Protein AF-0000000087425118 (afdb_homodimer)

Radius of gyration: 20.95 Å; Cα contacts (8 Å, |Δi|>4): 567; chains: 2; bounding box: 68×55×47 Å

Secondary structure (DSSP, 8-state):
------HHHHHHHHHHHH-TT--HHHHHHHTT--HHHHHHHHHHHHHTTSEEEEEEEE-GGGGT--EEEEEEEEESS--HHHHHHHHHHHHH-TTEEEEEEESSS-SEEEEEEESSHHHHHHHIIIIITT-TTEEEEEEEEEEEEEE-SS----------/------HHHHHHHHHHHH-TT--HHHHHHHTT--HHHHHHHHHHHHHTTSEEEEEEEE-GGGGT--EEEEEEEEESS--HHHHHHHHHHHHH-TTEEEEEEESSS-SEEEEEEESSHHHHHHHIIIIITT-TTEEEEEEEEEEEEEE-SS----------

Sequence (320 aa):
MATNLDRIDFEILAALQEEGRLSNKELAARVDLAPSTCLERVRKLHDEGVLEGYHAQVNPKALGIRLQAMIAVRLQKHSRDLVGEFRSYVLSLPEVLSTFHVTGEHDFLIHVAVRDAEHLRDLALDRFTTRPEVDQLETSLIFEHARTWQLPNLVERDDEMATNLDRIDFEILAALQEEGRLSNKELAARVDLAPSTCLERVRKLHDEGVLEGYHAQVNPKALGIRLQAMIAVRLQKHSRDLVGEFRSYVLSLPEVLSTFHVTGEHDFLIHVAVRDAEHLRDLALDRFTTRPEVDQLETSLIFEHARTWQLPNLVERDDE

Foldseek 3Di:
DPPPDDPLLVLLVQVCLVPVPDDLVRSCVSSVHDSVVSVVSVVVCCVVCVDPDDDDDDDVVVVLFDWKKKKFFAFDDPDPVVVVVVVVLLVPDPQWDDWDQDDDPGRIITIGTDNDPVRVVCCCVVRPVPDNGTDDMDMGTDPDDDDGSGDDDPDDDPPD/DPPPDDPLLVLLVQVCLVPVPDDLVRSCVSSVHDSVVSVVSVVVCCVVCVDVDDDDDDDVVVVLFDWKKKKFFAFDDPDVVLLVVVVVLLVPDPQWDDWDQDDDPGRIITIGTDNDPVRVVCCCVVRPVPDNGTDDMDMGTDPDDDDGSGDDDPDDPPPD

Nearest PDB structures (foldseek):
  2p6s-assembly1_H  TM=9.486E-01  e=2.983E-16  Neisseria meningitidis MC58
  2pn6-assembly1_A  TM=9.372E-01  e=1.021E-13  Sulfurisphaera tokodaii
  4pcq-assembly2_C  TM=7.790E-01  e=1.828E-14  Mycobacterium tuberculosis H37Rv
  2gqq-assembly1_A-2  TM=9.112E-01  e=2.006E-13  Escherichia coli
  3i4p-assembly1_A  TM=9.443E-01  e=2.071E-12  Agrobacterium fabrum str. C58

Organism: Persicimonas caeni (NCBI:txid2292766)

pLDDT: mean 92.97, std 11.08, range [29.83, 98.69]

Solvent-accessible surface area (backbone atoms only — not comparable to full-atom values): 17192 Å² total; per-residue (Å²): 121,86,79,84,72,51,72,64,55,52,49,51,52,51,50,28,16,69,38,40,70,62,47,60,62,58,47,10,60,75,68,71,42,56,48,71,59,39,48,50,52,53,51,49,34,38,76,71,52,36,42,71,47,33,26,32,41,62,40,52,60,76,26,31,34,69,35,40,31,38,37,36,30,24,59,66,60,92,41,71,66,55,50,52,50,50,50,54,52,53,71,67,39,62,42,45,44,33,40,32,35,34,49,76,92,35,41,32,43,35,35,34,50,27,56,40,70,66,52,43,50,47,45,50,51,65,65,44,66,66,35,85,56,49,61,43,76,45,80,25,49,39,81,44,77,51,72,58,64,64,77,54,76,52,57,81,70,78,79,123,124,84,81,84,72,51,71,66,53,52,49,51,52,50,50,29,17,71,40,38,70,60,47,61,63,59,47,10,60,74,68,72,44,55,47,69,60,39,48,50,52,52,50,49,34,38,76,70,53,36,42,71,48,32,26,32,42,62,39,53,60,77,25,31,36,70,36,39,30,39,38,36,32,24,58,66,63,92,42,68,66,54,51,52,51,48,51,55,53,53,70,66,39,62,43,44,44,32,38,33,34,34,49,77,90,34,42,31,43,34,36,34,49,26,57,39,70,66,54,43,50,48,45,49,51,66,66,44,66,66,36,86,56,49,61,44,75,46,80,24,50,39,80,42,75,49,71,57,65,63,76,54,75,51,57,81,70,77,79,123

InterPro domains:
  IPR000485 AsnC-type HTH domain [PR00033] (5-21)
  IPR000485 AsnC-type HTH domain [PR00033] (21-32)
  IPR000485 AsnC-type HTH domain [PR00033] (32-51)
  IPR000485 AsnC-type HTH domain [PS50956] (5-66)
  IPR011008 Dimeric alpha-beta barrel [SSF54909] (67-145)
  IPR011991 ArsR-like helix-turn-helix domain [cd00090] (6-54)
  IPR019887 Transcription regulator AsnC/Lrp, ligand binding domain [PF01037] (68-144)
  IPR019888 Transcription regulator AsnC-like [SM00344] (5-114)
  IPR036388 Winged helix-like DNA-binding domain superfamily [G3DSA:1.10.10.10] (1-58)
  IPR036390 Winged helix DNA-binding domain superfamily [SSF46785] (4-64)

Structure (mmCIF, N/CA/C/O backbone):
data_AF-0000000087425118-model_v1
#
loop_
_entity.id
_entity.type
_entity.pdbx_description
1 polymer 'Lrp/AsnC family transcriptional regulator'
#
loop_
_atom_site.group_PDB
_atom_site.id
_atom_site.type_symbol
_atom_site.label_atom_id
_atom_site.label_alt_id
_atom_site.label_comp_id
_atom_site.label_asym_id
_atom_site.label_entity_id
_atom_site.label_seq_id
_atom_site.pdbx_PDB_ins_code
_atom_site.Cartn_x
_atom_site.Cartn_y
_atom_site.Cartn_z
_atom_site.occupancy
_atom_site.B_iso_or_equiv
_atom_site.auth_seq_id
_atom_site.auth_comp_id
_atom_site.auth_asym_id
_atom_site.auth_atom_id
_atom_site.pdbx_PDB_model_num
ATOM 1 N N . MET A 1 1 ? 16.531 14.961 -13.469 1 39.16 1 MET A N 1
ATOM 2 C CA . MET A 1 1 ? 17.859 14.914 -12.867 1 39.16 1 MET A CA 1
ATOM 3 C C . MET A 1 1 ? 17.906 13.867 -11.758 1 39.16 1 MET A C 1
ATOM 5 O O . MET A 1 1 ? 16.906 13.609 -11.094 1 39.16 1 MET A O 1
ATOM 9 N N . ALA A 1 2 ? 18.656 12.977 -11.898 1 49 2 ALA A N 1
ATOM 10 C CA . ALA A 1 2 ? 18.891 11.992 -10.844 1 49 2 ALA A CA 1
ATOM 11 C C . ALA A 1 2 ? 19.047 12.672 -9.484 1 49 2 ALA A C 1
ATOM 13 O O . ALA A 1 2 ? 19.938 13.5 -9.289 1 49 2 ALA A O 1
ATOM 14 N N . THR A 1 3 ? 17.891 13.023 -8.719 1 62.31 3 THR A N 1
ATOM 15 C CA . THR A 1 3 ? 17.938 13.836 -7.508 1 62.31 3 THR A CA 1
ATOM 16 C C . THR A 1 3 ? 19.016 13.32 -6.559 1 62.31 3 THR A C 1
ATOM 18 O O . THR A 1 3 ? 19.094 12.117 -6.297 1 62.31 3 THR A O 1
ATOM 21 N N . ASN A 1 4 ? 20.203 14.047 -6.484 1 82.88 4 ASN A N 1
ATOM 22 C CA . ASN A 1 4 ? 21.266 13.75 -5.531 1 82.88 4 ASN A CA 1
ATOM 23 C C . ASN A 1 4 ? 20.812 14.016 -4.094 1 82.88 4 ASN A C 1
ATOM 25 O O . ASN A 1 4 ? 20.906 15.148 -3.615 1 82.88 4 ASN A O 1
ATOM 29 N N . LEU A 1 5 ? 20.234 13.07 -3.49 1 93.94 5 LEU A N 1
ATOM 30 C CA . LEU A 1 5 ? 19.781 13.188 -2.109 1 93.94 5 LEU A CA 1
ATOM 31 C C . LEU A 1 5 ? 20.906 12.898 -1.135 1 93.94 5 LEU A C 1
ATOM 33 O O . LEU A 1 5 ? 21.75 12.023 -1.381 1 93.94 5 LEU A O 1
ATOM 37 N N . ASP A 1 6 ? 20.984 13.672 -0.133 1 94.69 6 ASP A N 1
ATOM 38 C CA . ASP A 1 6 ? 22 13.422 0.887 1 94.69 6 ASP A CA 1
ATOM 39 C C . ASP A 1 6 ? 21.391 12.758 2.119 1 94.69 6 ASP A C 1
ATOM 41 O O . ASP A 1 6 ? 20.219 12.383 2.111 1 94.69 6 ASP A O 1
ATOM 45 N N . ARG A 1 7 ? 22.188 12.57 3.092 1 95.06 7 ARG A N 1
ATOM 46 C CA . ARG A 1 7 ? 21.797 11.844 4.293 1 95.06 7 ARG A CA 1
ATOM 47 C C . ARG A 1 7 ? 20.594 12.508 4.969 1 95.06 7 ARG A C 1
ATOM 49 O O . ARG A 1 7 ? 19.656 11.828 5.402 1 95.06 7 ARG A O 1
ATOM 56 N N . ILE A 1 8 ? 20.594 13.766 5.043 1 96.62 8 ILE A N 1
ATOM 57 C CA . ILE A 1 8 ? 19.531 14.508 5.711 1 96.62 8 ILE A CA 1
ATOM 58 C C . ILE A 1 8 ? 18.219 14.32 4.953 1 96.62 8 ILE A C 1
ATOM 60 O O . ILE A 1 8 ? 17.172 14.156 5.566 1 96.62 8 ILE A O 1
ATOM 64 N N . ASP A 1 9 ? 18.281 14.367 3.633 1 97.38 9 ASP A N 1
ATOM 65 C CA . ASP A 1 9 ? 17.094 14.141 2.822 1 97.38 9 ASP A CA 1
ATOM 66 C C . ASP A 1 9 ? 16.453 12.797 3.16 1 97.38 9 ASP A C 1
ATOM 68 O O . ASP A 1 9 ? 15.234 12.703 3.318 1 97.38 9 ASP A O 1
ATOM 72 N N . PHE A 1 10 ? 17.281 11.789 3.293 1 97.38 10 PHE A N 1
ATOM 73 C CA . PHE A 1 10 ? 16.766 10.453 3.584 1 97.38 10 PHE A CA 1
ATOM 74 C C . PHE A 1 10 ? 16.172 10.398 4.984 1 97.38 10 PHE A C 1
ATOM 76 O O . PHE A 1 10 ? 15.18 9.703 5.211 1 97.38 10 PHE A O 1
ATOM 83 N N . GLU A 1 11 ? 16.766 11.078 5.875 1 97.81 11 GLU A N 1
ATOM 84 C CA . GLU A 1 11 ? 16.219 11.141 7.223 1 97.81 11 GLU A CA 1
ATOM 85 C C . GLU A 1 11 ? 14.852 11.812 7.23 1 97.81 11 GLU A C 1
ATOM 87 O O . GLU A 1 11 ? 13.945 11.383 7.941 1 97.81 11 GLU A O 1
ATOM 92 N N . ILE A 1 12 ? 14.742 12.867 6.457 1 98.56 12 ILE A N 1
ATOM 93 C CA . ILE A 1 12 ? 13.469 13.57 6.324 1 98.56 12 ILE A CA 1
ATOM 94 C C . ILE A 1 12 ? 12.406 12.625 5.766 1 98.56 12 ILE A C 1
ATOM 96 O O . ILE A 1 12 ? 11.305 12.531 6.312 1 98.56 12 ILE A O 1
ATOM 100 N N . LEU A 1 13 ? 12.773 11.938 4.707 1 98.38 13 LEU A N 1
ATOM 101 C CA . LEU A 1 13 ? 11.844 11.023 4.066 1 98.38 13 LEU A CA 1
ATOM 102 C C . LEU A 1 13 ? 11.406 9.922 5.031 1 98.38 13 LEU A C 1
ATOM 104 O O . LEU A 1 13 ? 10.227 9.57 5.086 1 98.38 13 LEU A O 1
ATOM 108 N N . ALA A 1 14 ? 12.352 9.422 5.77 1 98.06 14 ALA A N 1
ATOM 109 C CA . ALA A 1 14 ? 12.047 8.375 6.738 1 98.06 14 ALA A CA 1
ATOM 110 C C . ALA A 1 14 ? 11.078 8.875 7.801 1 98.06 14 ALA A C 1
ATOM 112 O O . ALA A 1 14 ? 10.094 8.203 8.117 1 98.06 14 ALA A O 1
ATOM 113 N N . ALA A 1 15 ? 11.32 10.023 8.312 1 98.5 15 ALA A N 1
ATOM 114 C CA . ALA A 1 15 ? 10.484 10.602 9.359 1 98.5 15 ALA A CA 1
ATOM 115 C C . ALA A 1 15 ? 9.062 10.828 8.852 1 98.5 15 ALA A C 1
ATOM 117 O O . ALA A 1 15 ? 8.094 10.5 9.547 1 98.5 15 ALA A O 1
ATOM 118 N N . LEU A 1 16 ? 8.938 11.336 7.652 1 98.5 16 LEU A N 1
ATOM 119 C CA . LEU A 1 16 ? 7.629 11.68 7.109 1 98.5 16 LEU A CA 1
ATOM 120 C C . LEU A 1 16 ? 6.855 10.422 6.73 1 98.5 16 LEU A C 1
ATOM 122 O O . LEU A 1 16 ? 5.625 10.398 6.801 1 98.5 16 LEU A O 1
ATOM 126 N N . GLN A 1 17 ? 7.562 9.391 6.301 1 98.12 17 GLN A N 1
ATOM 127 C CA . GLN A 1 17 ? 6.891 8.125 6.039 1 98.12 17 GLN A CA 1
ATOM 128 C C . GLN A 1 17 ? 6.34 7.516 7.324 1 98.12 17 GLN A C 1
ATOM 130 O O . GLN A 1 17 ? 5.273 6.898 7.32 1 98.12 17 GLN A O 1
ATOM 135 N N . GLU A 1 18 ? 7.059 7.727 8.32 1 97.06 18 GLU A N 1
ATOM 136 C CA . GLU A 1 18 ? 6.625 7.215 9.617 1 97.06 18 GLU A CA 1
ATOM 137 C C . GLU A 1 18 ? 5.457 8.031 10.172 1 97.06 18 GLU A C 1
ATOM 139 O O . GLU A 1 18 ? 4.48 7.465 10.672 1 97.06 18 GLU A O 1
ATOM 144 N N . GLU A 1 19 ? 5.648 9.305 10.133 1 97.31 19 GLU A N 1
ATOM 145 C CA . GLU A 1 19 ? 4.637 10.25 10.594 1 97.31 19 GLU A CA 1
ATOM 146 C C . GLU A 1 19 ? 4.438 11.383 9.586 1 97.31 19 GLU A C 1
ATOM 148 O O . GLU A 1 19 ? 5.168 12.375 9.617 1 97.31 19 GLU A O 1
ATOM 153 N N . GLY A 1 20 ? 3.371 11.281 8.844 1 97.62 20 GLY A N 1
ATOM 154 C CA . GLY A 1 20 ? 3.172 12.164 7.707 1 97.62 20 GLY A CA 1
ATOM 155 C C . GLY A 1 20 ? 2.725 13.562 8.109 1 97.62 20 GLY A C 1
ATOM 156 O O . GLY A 1 20 ? 2.799 14.492 7.309 1 97.62 20 GLY A O 1
ATOM 157 N N . ARG A 1 21 ? 2.342 13.781 9.367 1 97.12 21 ARG A N 1
ATOM 158 C CA . ARG A 1 21 ? 1.797 15.078 9.75 1 97.12 21 ARG A CA 1
ATOM 159 C C . ARG A 1 21 ? 2.746 15.812 10.695 1 97.12 21 ARG A C 1
ATOM 161 O O . ARG A 1 21 ? 2.34 16.75 11.383 1 97.12 21 ARG A O 1
ATOM 168 N N . LEU A 1 22 ? 3.926 15.367 10.75 1 97.62 22 LEU A N 1
ATOM 169 C CA . LEU A 1 22 ? 4.887 16.141 11.523 1 97.62 22 LEU A CA 1
ATOM 170 C C . LEU A 1 22 ? 4.879 17.609 11.086 1 97.62 22 LEU A C 1
ATOM 172 O O . LEU A 1 22 ? 4.875 17.906 9.891 1 97.62 22 LEU A O 1
ATOM 176 N N . SER A 1 23 ? 4.871 18.469 12.102 1 97.38 23 SER A N 1
ATOM 177 C CA . SER A 1 23 ? 5.098 19.875 11.766 1 97.38 23 SER A CA 1
ATOM 178 C C . SER A 1 23 ? 6.535 20.109 11.32 1 97.38 23 SER A C 1
ATOM 180 O O . SER A 1 23 ? 7.422 19.312 11.602 1 97.38 23 SER A O 1
ATOM 182 N N . ASN A 1 24 ? 6.676 21.219 10.594 1 97.69 24 ASN A N 1
ATOM 183 C CA . ASN A 1 24 ? 8.039 21.562 10.195 1 97.69 24 ASN A CA 1
ATOM 184 C C . ASN A 1 24 ? 8.961 21.688 11.406 1 97.69 24 ASN A C 1
ATOM 186 O O . ASN A 1 24 ? 10.117 21.266 11.359 1 97.69 24 ASN A O 1
ATOM 190 N N . LYS A 1 25 ? 8.453 22.25 12.461 1 98.19 25 LYS A N 1
ATOM 191 C CA . LYS A 1 25 ? 9.25 22.422 13.672 1 98.19 25 LYS A CA 1
ATOM 192 C C . LYS A 1 25 ? 9.664 21.062 14.25 1 98.19 25 LYS A C 1
ATOM 194 O O . LYS A 1 25 ? 10.836 20.859 14.578 1 98.19 25 LYS A O 1
ATOM 199 N N . GLU A 1 26 ? 8.781 20.172 14.391 1 98.5 26 GLU A N 1
ATOM 200 C CA . GLU A 1 26 ? 9.055 18.828 14.914 1 98.5 26 GLU A CA 1
ATOM 201 C C . GLU A 1 26 ? 10.023 18.078 14 1 98.5 26 GLU A C 1
ATOM 203 O O . GLU A 1 26 ? 10.945 17.422 14.484 1 98.5 26 GLU A O 1
ATOM 208 N N . LEU A 1 27 ? 9.773 18.172 12.695 1 98.62 27 LEU A N 1
ATOM 209 C CA . LEU A 1 27 ? 10.625 17.5 11.719 1 98.62 27 LEU A CA 1
ATOM 210 C C . LEU A 1 27 ? 12.055 18.031 11.789 1 98.62 27 LEU A C 1
ATOM 212 O O . LEU A 1 27 ? 13.008 17.25 11.82 1 98.62 27 LEU A O 1
ATOM 216 N N . ALA A 1 28 ? 12.156 19.297 11.812 1 98.69 28 ALA A N 1
ATOM 217 C CA . ALA A 1 28 ? 13.469 19.938 11.898 1 98.69 28 ALA A CA 1
ATOM 218 C C . ALA A 1 28 ? 14.234 19.453 13.125 1 98.69 28 ALA A C 1
ATOM 220 O O . ALA A 1 28 ? 15.422 19.141 13.031 1 98.69 28 ALA A O 1
ATOM 221 N N . ALA A 1 29 ? 13.547 19.406 14.242 1 98.44 29 ALA A N 1
ATOM 222 C CA . ALA A 1 29 ? 14.164 18.938 15.477 1 98.44 29 ALA A CA 1
ATOM 223 C C . ALA A 1 29 ? 14.625 17.484 15.344 1 98.44 29 ALA A C 1
ATOM 225 O O . ALA A 1 29 ? 15.719 17.141 15.805 1 98.44 29 ALA A O 1
ATOM 226 N N . ARG A 1 30 ? 13.867 16.703 14.695 1 97.56 30 ARG A N 1
ATOM 227 C CA . ARG A 1 30 ? 14.156 15.281 14.547 1 97.56 30 ARG A CA 1
ATOM 228 C C . ARG A 1 30 ? 15.398 15.062 13.688 1 97.56 30 ARG A C 1
ATOM 230 O O . ARG A 1 30 ? 16.172 14.125 13.914 1 97.56 30 ARG A O 1
ATOM 237 N N . VAL A 1 31 ? 15.562 15.891 12.719 1 97.75 31 VAL A N 1
ATOM 238 C CA . VAL A 1 31 ? 16.656 15.648 11.781 1 97.75 31 VAL A CA 1
ATOM 239 C C . VAL A 1 31 ? 17.797 16.641 12.055 1 97.75 31 VAL A C 1
ATOM 241 O O . VAL A 1 31 ? 18.719 16.766 11.242 1 97.75 31 VAL A O 1
ATOM 244 N N . ASP A 1 32 ? 17.672 17.438 13.078 1 97.56 32 ASP A N 1
ATOM 245 C CA . ASP A 1 32 ? 18.703 18.344 13.57 1 97.56 32 ASP A CA 1
ATOM 246 C C . ASP A 1 32 ? 19 19.438 12.539 1 97.56 32 ASP A C 1
ATOM 248 O O . ASP A 1 32 ? 20.156 19.641 12.18 1 97.56 32 ASP A O 1
ATOM 252 N N . LEU A 1 33 ? 17.953 20.109 12.125 1 98 33 LEU A N 1
ATOM 253 C CA . LEU A 1 33 ? 18.031 21.25 11.227 1 98 33 LEU A CA 1
ATOM 254 C C . LEU A 1 33 ? 17.312 22.453 11.82 1 98 33 LEU A C 1
ATOM 256 O O . LEU A 1 33 ? 16.453 22.312 12.695 1 98 33 LEU A O 1
ATOM 260 N N . ALA A 1 34 ? 17.797 23.594 11.258 1 98.25 34 ALA A N 1
ATOM 261 C CA . ALA A 1 34 ? 16.969 24.766 11.477 1 98.25 34 ALA A CA 1
ATOM 262 C C . ALA A 1 34 ? 15.641 24.641 10.727 1 98.25 34 ALA A C 1
ATOM 264 O O . ALA A 1 34 ? 15.602 24.141 9.602 1 98.25 34 ALA A O 1
ATOM 265 N N . PRO A 1 35 ? 14.57 25.188 11.32 1 98.25 35 PRO A N 1
ATOM 266 C CA . PRO A 1 35 ? 13.25 25.078 10.688 1 98.25 35 PRO A CA 1
ATOM 267 C C . PRO A 1 35 ? 13.227 25.625 9.266 1 98.25 35 PRO A C 1
ATOM 269 O O . PRO A 1 35 ? 12.633 25.016 8.375 1 98.25 35 PRO A O 1
ATOM 272 N N . SER A 1 36 ? 13.852 26.703 9.031 1 98.19 36 SER A N 1
ATOM 273 C CA . SER A 1 36 ? 13.844 27.297 7.699 1 98.19 36 SER A CA 1
ATOM 274 C C . SER A 1 36 ? 14.531 26.391 6.68 1 98.19 36 SER A C 1
ATOM 276 O O . SER A 1 36 ? 14.031 26.219 5.566 1 98.19 36 SER A O 1
ATOM 278 N N . THR A 1 37 ? 15.648 25.812 7.043 1 98.06 37 THR A N 1
ATOM 279 C CA . THR A 1 37 ? 16.391 24.906 6.176 1 98.06 37 THR A CA 1
ATOM 280 C C . THR A 1 37 ? 15.578 23.641 5.898 1 98.06 37 THR A C 1
ATOM 282 O O . THR A 1 37 ? 15.547 23.156 4.77 1 98.06 37 THR A O 1
ATOM 285 N N . CYS A 1 38 ? 14.992 23.156 6.969 1 98.62 38 CYS A N 1
ATOM 286 C CA . CYS A 1 38 ? 14.172 21.953 6.836 1 98.62 38 CYS A CA 1
ATOM 287 C C . CYS A 1 38 ? 13.023 22.188 5.863 1 98.62 38 CYS A C 1
ATOM 289 O O . CYS A 1 38 ? 12.766 21.359 4.992 1 98.62 38 CYS A O 1
ATOM 291 N N . LEU A 1 39 ? 12.383 23.297 5.984 1 98.19 39 LEU A N 1
ATOM 292 C CA . LEU A 1 39 ? 11.258 23.641 5.117 1 98.19 39 LEU A CA 1
ATOM 293 C C . LEU A 1 39 ? 11.695 23.672 3.654 1 98.19 39 LEU A C 1
ATOM 295 O O . LEU A 1 39 ? 10.984 23.172 2.781 1 98.19 39 LEU A O 1
ATOM 299 N N . GLU A 1 40 ? 12.773 24.234 3.42 1 97.94 40 GLU A N 1
ATOM 300 C CA . GLU A 1 40 ? 13.305 24.328 2.064 1 97.94 40 GLU A CA 1
ATOM 301 C C . GLU A 1 40 ? 13.617 22.953 1.496 1 97.94 40 GLU A C 1
ATOM 303 O O . GLU A 1 40 ? 13.336 22.672 0.327 1 97.94 40 GLU A O 1
ATOM 308 N N . ARG A 1 41 ? 14.25 22.141 2.348 1 97.88 41 ARG A N 1
ATOM 309 C CA . ARG A 1 41 ? 14.555 20.781 1.914 1 97.88 41 ARG A CA 1
ATOM 310 C C . ARG A 1 41 ? 13.289 20.031 1.534 1 97.88 41 ARG A C 1
ATOM 312 O O . ARG A 1 41 ? 13.242 19.359 0.501 1 97.88 41 ARG A O 1
ATOM 319 N N . VAL A 1 42 ? 12.273 20.109 2.312 1 98.31 42 VAL A N 1
ATOM 320 C CA . VAL A 1 42 ? 11.016 19.406 2.064 1 98.31 42 VAL A CA 1
ATOM 321 C C . VAL A 1 42 ? 10.391 19.922 0.773 1 98.31 42 VAL A C 1
ATOM 323 O O . VAL A 1 42 ? 9.914 19.141 -0.048 1 98.31 42 VAL A O 1
ATOM 326 N N . ARG A 1 43 ? 10.375 21.234 0.636 1 97.81 43 ARG A N 1
ATOM 327 C CA . ARG A 1 43 ? 9.844 21.828 -0.584 1 97.81 43 ARG A CA 1
ATOM 328 C C . ARG A 1 43 ? 10.578 21.297 -1.815 1 97.81 43 ARG A C 1
ATOM 330 O O . ARG A 1 43 ? 9.945 20.969 -2.824 1 97.81 43 ARG A O 1
ATOM 337 N N . LYS A 1 44 ? 11.812 21.25 -1.704 1 97.62 44 LYS A N 1
ATOM 338 C CA . LYS A 1 44 ? 12.625 20.75 -2.811 1 97.62 44 LYS A CA 1
ATOM 339 C C . LYS A 1 44 ? 12.281 19.297 -3.137 1 97.62 44 LYS A C 1
ATOM 341 O O . LYS A 1 44 ? 12.18 18.922 -4.309 1 97.62 44 LYS A O 1
ATOM 346 N N . LEU A 1 45 ? 12.156 18.531 -2.1 1 98.12 45 LEU A N 1
ATOM 347 C CA . LEU A 1 45 ? 11.805 17.125 -2.287 1 98.12 45 LEU A CA 1
ATOM 348 C C . LEU A 1 45 ? 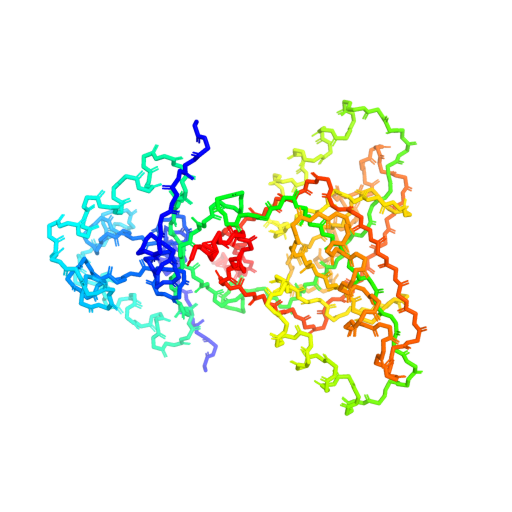10.461 16.984 -2.994 1 98.12 45 LEU A C 1
ATOM 350 O O . LEU A 1 45 ? 10.281 16.094 -3.828 1 98.12 45 LEU A O 1
ATOM 354 N N . HIS A 1 46 ? 9.539 17.844 -2.678 1 97.38 46 HIS A N 1
ATOM 355 C CA . HIS A 1 46 ? 8.25 17.859 -3.355 1 97.38 46 HIS A CA 1
ATOM 356 C C . HIS A 1 46 ? 8.398 18.281 -4.816 1 97.38 46 HIS A C 1
ATOM 358 O O . HIS A 1 46 ? 7.902 17.594 -5.715 1 97.38 46 HIS A O 1
ATOM 364 N N . ASP A 1 47 ? 9.109 19.359 -5.031 1 97.25 47 ASP A N 1
ATOM 365 C CA . ASP A 1 47 ? 9.273 19.922 -6.367 1 97.25 47 ASP A CA 1
ATOM 366 C C . ASP A 1 47 ? 9.961 18.938 -7.305 1 97.25 47 ASP A C 1
ATOM 368 O O . ASP A 1 47 ? 9.672 18.906 -8.508 1 97.25 47 ASP A O 1
ATOM 372 N N . GLU A 1 48 ? 10.766 18.141 -6.746 1 96.88 48 GLU A N 1
ATOM 373 C CA . GLU A 1 48 ? 11.539 17.203 -7.551 1 96.88 48 GLU A CA 1
ATOM 374 C C . GLU A 1 48 ? 10.805 15.883 -7.719 1 96.88 48 GLU A C 1
ATOM 376 O O . GLU A 1 48 ? 11.305 14.961 -8.367 1 96.88 48 GLU A O 1
ATOM 381 N N . GLY A 1 49 ? 9.695 15.703 -7.102 1 97.25 49 GLY A N 1
ATOM 382 C CA . GLY A 1 49 ? 8.859 14.523 -7.289 1 97.25 49 GLY A CA 1
ATOM 383 C C . GLY A 1 49 ? 9.258 13.367 -6.398 1 97.25 49 GLY A C 1
ATOM 384 O O . GLY A 1 49 ? 8.852 12.227 -6.637 1 97.25 49 GLY A O 1
ATOM 385 N N . VAL A 1 50 ? 10.141 13.617 -5.41 1 97.81 50 VAL A N 1
ATOM 386 C CA . VAL A 1 50 ? 10.547 12.586 -4.461 1 97.81 50 VAL A CA 1
ATOM 387 C C . VAL A 1 50 ? 9.422 12.336 -3.463 1 97.81 50 VAL A C 1
ATOM 389 O O . VAL A 1 50 ? 9.086 11.18 -3.178 1 97.81 50 VAL A O 1
ATOM 392 N N . LEU A 1 51 ? 8.969 13.414 -2.896 1 97.56 51 LEU A N 1
ATOM 393 C CA . LEU A 1 51 ? 7.758 13.367 -2.086 1 97.56 51 LEU A CA 1
ATOM 394 C C . LEU A 1 51 ? 6.52 13.602 -2.943 1 97.56 51 LEU A C 1
ATOM 396 O O . LEU A 1 51 ? 6.34 14.688 -3.504 1 97.56 51 LEU A O 1
ATOM 400 N N . GLU A 1 52 ? 5.672 12.625 -3 1 97.19 52 GLU A N 1
ATOM 401 C CA . GLU A 1 52 ? 4.586 12.672 -3.975 1 97.19 52 GLU A CA 1
ATOM 402 C C . GLU A 1 52 ? 3.26 13.031 -3.311 1 97.19 52 GLU A C 1
ATOM 404 O O . GLU A 1 52 ? 2.281 13.344 -3.994 1 97.19 52 GLU A O 1
ATOM 409 N N . GLY A 1 53 ? 3.225 12.938 -1.95 1 96.81 53 GLY A N 1
ATOM 410 C CA . GLY A 1 53 ? 2.01 13.273 -1.229 1 96.81 53 GLY A CA 1
ATOM 411 C C . GLY A 1 53 ? 1.924 12.625 0.138 1 96.81 53 GLY A C 1
ATOM 412 O O . GLY A 1 53 ? 2.893 12.023 0.606 1 96.81 53 GLY A O 1
ATOM 413 N N . TYR A 1 54 ? 0.802 12.875 0.778 1 97.88 54 TYR A N 1
ATOM 414 C CA . TYR A 1 54 ? 0.512 12.336 2.102 1 97.88 54 TYR A CA 1
ATOM 415 C C . TYR A 1 54 ? -0.889 11.742 2.152 1 97.88 54 TYR A C 1
ATOM 417 O O . TYR A 1 54 ? -1.832 12.305 1.592 1 97.88 54 TYR A O 1
ATOM 425 N N . HIS A 1 55 ? -0.976 10.648 2.783 1 98 55 HIS A N 1
ATOM 426 C CA . HIS A 1 55 ? -2.252 9.938 2.82 1 98 55 HIS A CA 1
ATOM 427 C C . HIS A 1 55 ? -2.543 9.406 4.219 1 98 55 HIS A C 1
ATOM 429 O O . HIS A 1 55 ? -1.624 9.016 4.945 1 98 55 HIS A O 1
ATOM 435 N N . ALA A 1 56 ? -3.789 9.367 4.527 1 98.12 56 ALA A N 1
ATOM 436 C CA . ALA A 1 56 ? -4.207 8.773 5.793 1 98.12 56 ALA A CA 1
ATOM 437 C C . ALA A 1 56 ? -4.32 7.258 5.672 1 98.12 56 ALA A C 1
ATOM 439 O O . ALA A 1 56 ? -4.77 6.738 4.648 1 98.12 56 ALA A O 1
ATOM 440 N N . GLN A 1 57 ? -3.873 6.633 6.633 1 97.5 57 GLN A N 1
ATOM 441 C CA . GLN A 1 57 ? -4.137 5.207 6.789 1 97.5 57 GLN A CA 1
ATOM 442 C C . GLN A 1 57 ? -5.449 4.969 7.52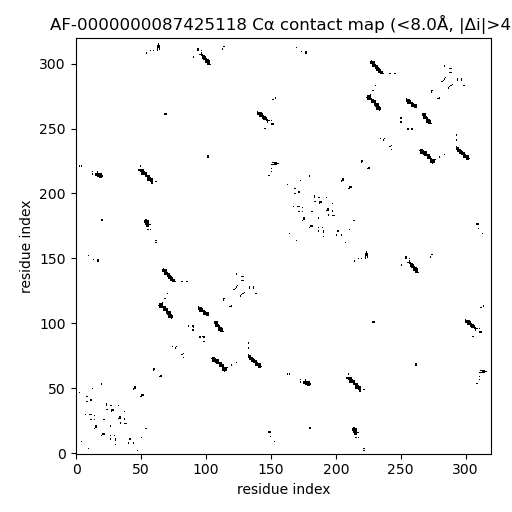7 1 97.5 57 GLN A C 1
ATOM 444 O O . GLN A 1 57 ? -5.609 5.395 8.672 1 97.5 57 GLN A O 1
ATOM 449 N N . VAL A 1 58 ? -6.367 4.293 6.859 1 97.56 58 VAL A N 1
ATOM 450 C CA . VAL A 1 58 ? -7.684 4.047 7.43 1 97.56 58 VAL A CA 1
ATOM 451 C C . VAL A 1 58 ? -7.859 2.555 7.703 1 97.56 58 VAL A C 1
ATOM 453 O O . VAL A 1 58 ? -7.461 1.718 6.887 1 97.56 58 VAL A O 1
ATOM 456 N N . ASN A 1 59 ? -8.469 2.234 8.805 1 97 59 ASN A N 1
ATOM 457 C CA . ASN A 1 59 ? -8.82 0.856 9.125 1 97 59 ASN A CA 1
ATOM 458 C C . ASN A 1 59 ? -9.844 0.297 8.133 1 97 59 ASN A C 1
ATOM 460 O O . ASN A 1 59 ? -10.961 0.797 8.047 1 97 59 ASN A O 1
ATOM 464 N N . PRO A 1 60 ? -9.484 -0.714 7.41 1 96.12 60 PRO A N 1
ATOM 465 C CA . PRO A 1 60 ? -10.398 -1.229 6.383 1 96.12 60 PRO A CA 1
ATOM 466 C C . PRO A 1 60 ? -11.734 -1.687 6.957 1 96.12 60 PRO A C 1
ATOM 468 O O . PRO A 1 60 ? -12.766 -1.568 6.297 1 96.12 60 PRO A O 1
ATOM 471 N N . LYS A 1 61 ? -11.719 -2.188 8.141 1 94.94 61 LYS A N 1
ATOM 472 C CA . LYS A 1 61 ? -12.945 -2.686 8.75 1 94.94 61 LYS A CA 1
ATOM 473 C C . LYS A 1 61 ? -13.969 -1.562 8.93 1 94.94 61 LYS A C 1
ATOM 475 O O . LYS A 1 61 ? -15.172 -1.791 8.836 1 94.94 61 LYS A O 1
ATOM 480 N N . ALA A 1 62 ? -13.484 -0.415 9.172 1 95.69 62 ALA A N 1
ATOM 481 C CA . ALA A 1 62 ? -14.359 0.74 9.367 1 95.69 62 ALA A CA 1
ATOM 482 C C . ALA A 1 62 ? -15.086 1.108 8.078 1 95.69 62 ALA A C 1
ATOM 484 O O . ALA A 1 62 ? -16.109 1.786 8.109 1 95.69 62 ALA A O 1
ATOM 485 N N . LEU A 1 63 ? -14.578 0.655 6.98 1 96.44 63 LEU A N 1
ATOM 486 C CA . LEU A 1 63 ? -15.164 0.982 5.684 1 96.44 63 LEU A CA 1
ATOM 487 C C . LEU A 1 63 ? -15.953 -0.196 5.133 1 96.44 63 LEU A C 1
ATOM 489 O O . LEU A 1 63 ? -16.281 -0.228 3.943 1 96.44 63 LEU A O 1
ATOM 493 N N . GLY A 1 64 ? -16.156 -1.147 6.004 1 95.62 64 GLY A N 1
ATOM 494 C CA . GLY A 1 64 ? -16.984 -2.281 5.625 1 95.62 64 GLY A CA 1
ATOM 495 C C . GLY A 1 64 ? -16.219 -3.348 4.859 1 95.62 64 GLY A C 1
ATOM 496 O O . GLY A 1 64 ? -16.828 -4.246 4.27 1 95.62 64 GLY A O 1
ATOM 497 N N . ILE A 1 65 ? -14.961 -3.205 4.766 1 96.62 65 ILE A N 1
ATOM 498 C CA . ILE A 1 65 ? -14.125 -4.211 4.121 1 96.62 65 ILE A CA 1
ATOM 499 C C . ILE A 1 65 ? -13.859 -5.367 5.082 1 96.62 65 ILE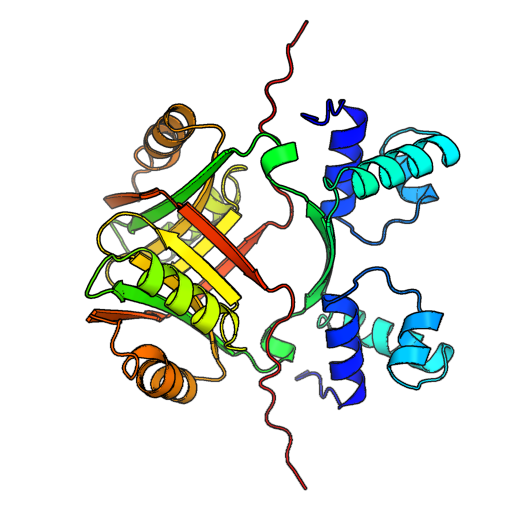 A C 1
ATOM 501 O O . ILE A 1 65 ? -13.156 -5.203 6.082 1 96.62 65 ILE A O 1
ATOM 505 N N . ARG A 1 66 ? -14.312 -6.473 4.77 1 96.5 66 ARG A N 1
ATOM 506 C CA . ARG A 1 66 ? -14.219 -7.598 5.695 1 96.5 66 ARG A CA 1
ATOM 507 C C . ARG A 1 66 ? -13.414 -8.742 5.094 1 96.5 66 ARG A C 1
ATOM 509 O O . ARG A 1 66 ? -13.055 -9.695 5.789 1 96.5 66 ARG A O 1
ATOM 516 N N . LEU A 1 67 ? -13.242 -8.633 3.848 1 97.88 67 LEU A N 1
ATOM 517 C CA . LEU A 1 67 ? -12.547 -9.688 3.123 1 97.88 67 LEU A CA 1
ATOM 518 C C . LEU A 1 67 ? -11.633 -9.094 2.055 1 97.88 67 LEU A C 1
ATOM 520 O O . LEU A 1 67 ? -11.977 -8.102 1.412 1 97.88 67 LEU A O 1
ATOM 524 N N . GLN A 1 68 ? -10.508 -9.664 1.908 1 98.44 68 GLN A N 1
ATOM 525 C CA . GLN A 1 68 ? -9.594 -9.32 0.826 1 98.44 68 GLN A CA 1
ATOM 526 C C . GLN A 1 68 ? -9.18 -10.562 0.042 1 98.44 68 GLN A C 1
ATOM 528 O O . GLN A 1 68 ? -9.25 -11.68 0.559 1 98.44 68 GLN A O 1
ATOM 533 N N . ALA A 1 69 ? -8.805 -10.375 -1.151 1 98.69 69 ALA A N 1
ATOM 534 C CA . ALA A 1 69 ? -8.422 -11.5 -2.002 1 98.69 69 ALA A CA 1
ATOM 535 C C . ALA A 1 69 ? -7.41 -11.07 -3.059 1 98.69 69 ALA A C 1
ATOM 537 O O . ALA A 1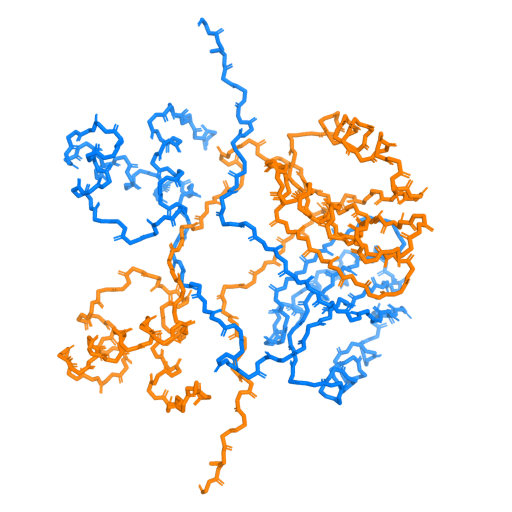 69 ? -7.25 -9.875 -3.326 1 98.69 69 ALA A O 1
ATOM 538 N N . MET A 1 70 ? -6.734 -12.047 -3.494 1 98.5 70 MET A N 1
ATOM 539 C CA . MET A 1 70 ? -5.844 -11.875 -4.641 1 98.5 70 MET A CA 1
ATOM 540 C C . MET A 1 70 ? -6.418 -12.555 -5.875 1 98.5 70 MET A C 1
ATOM 542 O O . MET A 1 70 ? -6.742 -13.75 -5.84 1 98.5 70 MET A O 1
ATOM 546 N N . ILE A 1 71 ? -6.598 -11.844 -6.949 1 98 71 ILE A N 1
ATOM 547 C CA . ILE A 1 71 ? -7.062 -12.406 -8.219 1 98 71 ILE A CA 1
ATOM 548 C C . ILE A 1 71 ? -5.902 -12.469 -9.203 1 98 71 ILE A C 1
ATOM 550 O O . ILE A 1 71 ? -5.391 -11.438 -9.641 1 98 71 ILE A O 1
ATOM 554 N N . ALA A 1 72 ? -5.477 -13.656 -9.5 1 97.62 72 ALA A N 1
ATOM 555 C CA . ALA A 1 72 ? -4.469 -13.875 -10.531 1 97.62 72 ALA A CA 1
ATOM 556 C C . ALA A 1 72 ? -5.109 -13.992 -11.914 1 97.62 72 ALA A C 1
ATOM 558 O O . ALA A 1 72 ? -6.031 -14.789 -12.109 1 97.62 72 ALA A O 1
ATOM 559 N N . VAL A 1 73 ? -4.555 -13.227 -12.891 1 96.81 73 VAL A N 1
ATOM 560 C CA . VAL A 1 73 ? -5.176 -13.172 -14.211 1 96.81 73 VAL A CA 1
ATOM 561 C C . VAL A 1 73 ? -4.141 -13.5 -15.281 1 96.81 73 VAL A C 1
ATOM 563 O O . VAL A 1 73 ? -3.029 -12.969 -15.266 1 96.81 73 VAL A O 1
ATOM 566 N N . ARG A 1 74 ? -4.477 -14.359 -16.078 1 95.31 74 ARG A N 1
ATOM 567 C CA . ARG A 1 74 ? -3.742 -14.602 -17.312 1 95.31 74 ARG A CA 1
ATOM 568 C C . ARG A 1 74 ? -4.52 -14.086 -18.516 1 95.31 74 ARG A C 1
ATOM 570 O O . ARG A 1 74 ? -5.703 -14.391 -18.672 1 95.31 74 ARG A O 1
ATOM 577 N N . LEU A 1 75 ? -3.883 -13.305 -19.359 1 93.31 75 LEU A N 1
ATOM 578 C CA . LEU A 1 75 ? -4.543 -12.719 -20.531 1 93.31 75 LEU A CA 1
ATOM 579 C C . LEU A 1 75 ? -4.387 -13.617 -21.75 1 93.31 75 LEU A C 1
ATOM 581 O O . LEU A 1 75 ? -3.451 -14.422 -21.828 1 93.31 75 LEU A O 1
ATOM 585 N N . GLN A 1 76 ? -5.336 -13.633 -22.734 1 85 76 GLN A N 1
ATOM 586 C CA . GLN A 1 76 ? -5.301 -14.43 -23.953 1 85 76 GLN A CA 1
ATOM 587 C C . GLN A 1 76 ? -4.09 -14.07 -24.812 1 85 76 GLN A C 1
ATOM 589 O O . GLN A 1 76 ? -3.396 -14.953 -25.328 1 85 76 GLN A O 1
ATOM 594 N N . LYS A 1 77 ? -4.215 -12.82 -25.297 1 72.25 77 LYS A N 1
ATOM 595 C CA . LYS A 1 77 ? -3.156 -12.344 -26.188 1 72.25 77 LYS A CA 1
ATOM 596 C C . LYS A 1 77 ? -2.379 -11.195 -25.531 1 72.25 77 LYS A C 1
ATOM 598 O O . LYS A 1 77 ? -2.951 -10.391 -24.797 1 72.25 77 LYS A O 1
ATOM 603 N N . HIS A 1 78 ? -1.02 -11.406 -25.641 1 64.31 78 HIS A N 1
ATOM 604 C CA . HIS A 1 78 ? -0.145 -10.422 -25.016 1 64.31 78 HIS A CA 1
ATOM 605 C C . HIS A 1 78 ? 0.143 -9.258 -25.969 1 64.31 78 HIS A C 1
ATOM 607 O O . HIS A 1 78 ? 1.252 -9.141 -26.484 1 64.31 78 HIS A O 1
ATOM 613 N N . SER A 1 79 ? -0.982 -8.773 -26.438 1 74.69 79 SER A N 1
ATOM 614 C CA . SER A 1 79 ? -0.653 -7.535 -27.141 1 74.69 79 SER A CA 1
ATOM 615 C C . SER A 1 79 ? -0.579 -6.359 -26.172 1 74.69 79 SER A C 1
ATOM 617 O O . SER A 1 79 ? -1.284 -6.332 -25.156 1 74.69 79 SER A O 1
ATOM 619 N N . ARG A 1 80 ? 0.34 -5.551 -26.359 1 77.44 80 ARG A N 1
ATOM 620 C CA . ARG A 1 80 ? 0.597 -4.379 -25.531 1 77.44 80 ARG A CA 1
ATOM 621 C C . ARG A 1 80 ? -0.679 -3.572 -25.312 1 77.44 80 ARG A C 1
ATOM 623 O O . ARG A 1 80 ? -0.922 -3.072 -24.219 1 77.44 80 ARG A O 1
ATOM 630 N N . ASP A 1 81 ? -1.459 -3.494 -26.375 1 81.81 81 ASP A N 1
ATOM 631 C CA . ASP A 1 81 ? -2.678 -2.695 -26.297 1 81.81 81 ASP A CA 1
ATOM 632 C C . ASP A 1 81 ? -3.68 -3.322 -25.328 1 81.81 81 ASP A C 1
ATOM 634 O O . ASP A 1 81 ? -4.305 -2.619 -24.531 1 81.81 81 ASP A O 1
ATOM 638 N N . LEU A 1 82 ? -3.77 -4.594 -25.391 1 82.31 82 LEU A N 1
ATOM 639 C CA . LEU A 1 82 ? -4.727 -5.289 -24.531 1 82.31 82 LEU A CA 1
ATOM 640 C C . LEU A 1 82 ? -4.297 -5.227 -23.062 1 82.31 82 LEU A C 1
ATOM 642 O O . LEU A 1 82 ? -5.133 -5.07 -22.172 1 82.31 82 LEU A O 1
ATOM 646 N N . VAL A 1 83 ? -3.037 -5.285 -22.875 1 86.75 83 VAL A N 1
ATOM 647 C CA . VAL A 1 83 ? -2.479 -5.219 -21.531 1 86.75 83 VAL A CA 1
ATOM 648 C C . VAL A 1 83 ? -2.748 -3.844 -20.922 1 86.75 83 VAL A C 1
ATOM 650 O O . VAL A 1 83 ? -3.168 -3.738 -19.766 1 86.75 83 VAL A O 1
ATOM 653 N N . GLY A 1 84 ? -2.506 -2.861 -21.656 1 88.75 84 GLY A N 1
ATOM 654 C CA . GLY A 1 84 ? -2.756 -1.504 -21.188 1 88.75 84 GLY A CA 1
ATOM 655 C C . GLY A 1 84 ? -4.219 -1.235 -20.891 1 88.75 84 GLY A C 1
ATOM 656 O O . GLY A 1 84 ? -4.547 -0.593 -19.891 1 88.75 84 GLY A O 1
ATOM 657 N N . GLU A 1 85 ? -5.066 -1.704 -21.734 1 88.75 85 GLU A N 1
ATOM 658 C CA . GLU A 1 85 ? -6.504 -1.537 -21.531 1 88.75 85 GLU A CA 1
ATOM 659 C C . GLU A 1 85 ? -6.98 -2.248 -20.281 1 88.75 85 GLU A C 1
ATOM 661 O O . GLU A 1 85 ? -7.762 -1.691 -19.5 1 88.75 85 GLU A O 1
ATOM 666 N N . PHE A 1 86 ? -6.512 -3.443 -20.172 1 92.62 86 PHE A N 1
ATOM 667 C CA . PHE A 1 86 ? -6.898 -4.207 -18.984 1 92.62 86 PHE A CA 1
ATOM 668 C C . PHE A 1 86 ? -6.41 -3.523 -17.719 1 92.62 86 PHE A C 1
ATOM 670 O O . PHE A 1 86 ? -7.152 -3.422 -16.734 1 92.62 86 PHE A O 1
ATOM 677 N N . ARG A 1 87 ? -5.211 -3.059 -17.75 1 93 87 ARG A N 1
ATOM 678 C CA . ARG A 1 87 ? -4.633 -2.35 -16.609 1 93 87 ARG A CA 1
ATOM 679 C C . ARG A 1 87 ? -5.469 -1.126 -16.25 1 93 87 ARG A C 1
ATOM 681 O O . ARG A 1 87 ? -5.801 -0.919 -15.078 1 93 87 ARG A O 1
ATOM 688 N N . SER A 1 88 ? -5.797 -0.336 -17.203 1 93.69 88 SER A N 1
ATOM 689 C CA . SER A 1 88 ? -6.609 0.853 -16.984 1 93.69 88 SER A CA 1
ATOM 690 C C . SER A 1 88 ? -7.973 0.488 -16.406 1 93.69 88 SER A C 1
ATOM 692 O O . SER A 1 88 ? -8.469 1.162 -15.492 1 93.69 88 SER A O 1
ATOM 694 N N . TYR A 1 89 ? -8.539 -0.55 -16.969 1 94.94 89 TYR A N 1
ATOM 695 C CA . TYR A 1 89 ? -9.844 -1.023 -16.516 1 94.94 89 TYR A CA 1
ATOM 696 C C . TYR A 1 89 ? -9.789 -1.438 -15.047 1 94.94 89 TYR A C 1
ATOM 698 O O . TYR A 1 89 ? -10.586 -0.967 -14.234 1 94.94 89 TYR A O 1
ATOM 706 N N . VAL A 1 90 ? -8.797 -2.279 -14.68 1 95.5 90 VAL A N 1
ATOM 707 C CA . VAL A 1 90 ? -8.688 -2.807 -13.328 1 95.5 90 VAL A CA 1
ATOM 708 C C . VAL A 1 90 ? -8.461 -1.662 -12.344 1 95.5 90 VAL A C 1
ATOM 710 O O . VAL A 1 90 ? -9 -1.669 -11.234 1 95.5 90 VAL A O 1
ATOM 713 N N . LEU A 1 91 ? -7.723 -0.675 -12.766 1 94.44 91 LEU A N 1
ATOM 714 C CA . LEU A 1 91 ? -7.414 0.463 -11.906 1 94.44 91 LEU A CA 1
ATOM 715 C C . LEU A 1 91 ? -8.648 1.333 -11.688 1 94.44 91 LEU A C 1
ATOM 717 O O . LEU A 1 91 ? -8.688 2.145 -10.766 1 94.44 91 LEU A O 1
ATOM 721 N N . SER A 1 92 ? -9.648 1.165 -12.531 1 95.25 92 SER A N 1
ATOM 722 C CA . SER A 1 92 ? -10.875 1.95 -12.422 1 95.25 92 SER A CA 1
ATOM 723 C C . SER A 1 92 ? -11.852 1.316 -11.43 1 95.25 92 SER A C 1
ATOM 725 O O . SER A 1 92 ? -12.82 1.951 -11.016 1 95.25 92 SER A O 1
ATOM 727 N N . LEU A 1 93 ? -11.664 0.067 -11.094 1 96.44 93 LEU A N 1
ATOM 728 C CA . LEU A 1 93 ? -12.547 -0.635 -10.164 1 96.44 93 LEU A CA 1
ATOM 729 C C . LEU A 1 93 ? -12.289 -0.199 -8.727 1 96.44 93 LEU A C 1
ATOM 731 O O . LEU A 1 93 ? -11.164 -0.311 -8.234 1 96.44 93 LEU A O 1
ATOM 735 N N . PRO A 1 94 ? -13.328 0.208 -7.961 1 95.62 94 PRO A N 1
ATOM 736 C CA . PRO A 1 94 ? -13.125 0.706 -6.598 1 95.62 94 PRO A CA 1
ATOM 737 C C . PRO A 1 94 ? -12.641 -0.379 -5.641 1 95.62 94 PRO A C 1
ATOM 739 O O . PRO A 1 94 ? -11.984 -0.077 -4.641 1 95.62 94 PRO A O 1
ATOM 742 N N . GLU A 1 95 ? -12.898 -1.604 -5.98 1 97.56 95 GLU A N 1
ATOM 743 C CA . GLU A 1 95 ? -12.539 -2.715 -5.105 1 97.56 95 GLU A CA 1
ATOM 744 C C . GLU A 1 95 ? -11.047 -3.006 -5.172 1 97.56 95 GLU A C 1
ATOM 746 O O . GLU A 1 95 ? -10.508 -3.719 -4.32 1 97.56 95 GLU A O 1
ATOM 751 N N . VAL A 1 96 ? -10.375 -2.531 -6.23 1 98.12 96 VAL A N 1
ATOM 752 C CA . VAL A 1 96 ? -8.984 -2.885 -6.457 1 98.12 96 VAL A CA 1
ATOM 753 C C . VAL A 1 96 ? -8.078 -2.006 -5.598 1 98.12 96 VAL A C 1
ATOM 755 O O . VAL A 1 96 ? -8.109 -0.777 -5.699 1 98.12 96 VAL A O 1
ATOM 758 N N . LEU A 1 97 ? -7.258 -2.678 -4.812 1 97.5 97 LEU A N 1
ATOM 759 C CA . LEU A 1 97 ? -6.344 -1.978 -3.918 1 97.5 97 LEU A CA 1
ATOM 760 C C . LEU A 1 97 ? -4.961 -1.845 -4.551 1 97.5 97 LEU A C 1
ATOM 762 O O . LEU A 1 97 ? -4.289 -0.827 -4.375 1 97.5 97 LEU A O 1
ATOM 766 N N . SER A 1 98 ? -4.555 -2.842 -5.262 1 97.56 98 SER A N 1
ATOM 767 C CA . SER A 1 98 ? -3.258 -2.855 -5.93 1 97.56 98 SER A CA 1
ATOM 768 C C . SER A 1 98 ? -3.266 -3.789 -7.137 1 97.56 98 SER A C 1
ATOM 770 O O . SER A 1 98 ? -4.016 -4.766 -7.164 1 97.56 98 SER A O 1
ATOM 772 N N . THR A 1 99 ? -2.469 -3.424 -8.047 1 98 99 THR A N 1
ATOM 773 C CA . THR A 1 99 ? -2.258 -4.258 -9.227 1 98 99 THR A CA 1
ATOM 774 C C . THR A 1 99 ? -0.77 -4.512 -9.453 1 98 99 THR A C 1
ATOM 776 O O . THR A 1 99 ? 0.045 -3.592 -9.352 1 98 99 THR A O 1
ATOM 779 N N . PHE A 1 100 ? -0.455 -5.73 -9.703 1 98.12 100 PHE A N 1
ATOM 780 C CA . PHE A 1 100 ? 0.904 -6.148 -10.023 1 98.12 100 PHE A CA 1
ATOM 781 C C . PHE A 1 100 ? 0.964 -6.777 -11.406 1 98.12 100 PHE A C 1
ATOM 783 O O . PHE A 1 100 ? 0.357 -7.82 -11.648 1 98.12 100 PHE A O 1
ATOM 790 N N . HIS A 1 101 ? 1.646 -6.109 -12.344 1 97.12 101 HIS A N 1
ATOM 791 C CA . HIS A 1 101 ? 1.964 -6.742 -13.617 1 97.12 101 HIS A CA 1
ATOM 792 C C . HIS A 1 101 ? 3.211 -7.613 -13.508 1 97.12 101 HIS A C 1
ATOM 794 O O . HIS A 1 101 ? 4.324 -7.098 -13.383 1 97.12 101 HIS A O 1
ATOM 800 N N . VAL A 1 102 ? 2.986 -8.906 -13.609 1 97.12 102 VAL A N 1
ATOM 801 C CA . VAL A 1 102 ? 4.062 -9.805 -13.203 1 97.12 102 VAL A CA 1
ATOM 802 C C . VAL A 1 102 ? 4.461 -10.703 -14.367 1 97.12 102 VAL A C 1
ATOM 804 O O . VAL A 1 102 ? 3.734 -10.797 -15.359 1 97.12 102 VAL A O 1
ATOM 807 N N . THR A 1 103 ? 5.68 -11.312 -14.227 1 95.94 103 THR A N 1
ATOM 808 C CA . THR A 1 103 ? 6.113 -12.391 -15.109 1 95.94 103 THR A CA 1
ATOM 809 C C . THR A 1 103 ? 5.695 -13.75 -14.547 1 95.94 103 THR A C 1
ATOM 811 O O . THR A 1 103 ? 5.406 -13.875 -13.359 1 95.94 103 THR A O 1
ATOM 814 N N . GLY A 1 104 ? 5.695 -14.711 -15.422 1 91.25 104 GLY A N 1
ATOM 815 C CA . GLY A 1 104 ? 5.398 -16.062 -14.969 1 91.25 104 GLY A CA 1
ATOM 816 C C . GLY A 1 104 ? 4.09 -16.594 -15.516 1 91.25 104 GLY A C 1
ATOM 817 O O . GLY A 1 104 ? 3.74 -16.344 -16.672 1 91.25 104 GLY A O 1
ATOM 818 N N . GLU A 1 105 ? 3.439 -17.312 -14.617 1 89.75 105 GLU A N 1
ATOM 819 C CA . GLU A 1 105 ? 2.238 -18.031 -15.031 1 89.75 105 GLU A CA 1
ATOM 820 C C . GLU A 1 105 ? 1.064 -17.078 -15.234 1 89.75 105 GLU A C 1
ATOM 822 O O . GLU A 1 105 ? 0.192 -17.328 -16.062 1 89.75 105 GLU A O 1
ATOM 827 N N . HIS A 1 106 ? 1.091 -16.062 -14.516 1 94.12 106 HIS A N 1
ATOM 828 C CA . HIS A 1 106 ? 0.037 -15.062 -14.633 1 94.12 106 HIS A CA 1
ATOM 829 C C . HIS A 1 106 ? 0.59 -13.734 -15.133 1 94.12 106 HIS A C 1
ATOM 831 O O . HIS A 1 106 ? 1.793 -13.477 -15.031 1 94.12 106 HIS A O 1
ATOM 837 N N . ASP A 1 107 ? -0.295 -12.945 -15.648 1 95.12 107 ASP A N 1
ATOM 838 C CA . ASP A 1 107 ? 0.093 -11.633 -16.141 1 95.12 107 ASP A CA 1
ATOM 839 C C . ASP A 1 107 ? -0.121 -10.562 -15.07 1 95.12 107 ASP A C 1
ATOM 841 O O . ASP A 1 107 ? 0.66 -9.609 -14.969 1 95.12 107 ASP A O 1
ATOM 845 N N . PHE A 1 108 ? -1.221 -10.82 -14.297 1 97.06 108 PHE A N 1
ATOM 846 C CA . PHE A 1 108 ? -1.555 -9.836 -13.273 1 97.06 108 PHE A CA 1
ATOM 847 C C . PHE A 1 108 ? -1.905 -10.516 -11.953 1 97.06 108 PHE A C 1
ATOM 849 O O . PHE A 1 108 ? -2.566 -11.562 -11.945 1 97.06 108 PHE A O 1
ATOM 856 N N . LEU A 1 109 ? -1.444 -9.945 -10.891 1 98.06 109 LEU A N 1
ATOM 857 C CA . LEU A 1 109 ? -2.002 -10.156 -9.562 1 98.06 109 LEU A CA 1
ATOM 858 C C . LEU A 1 109 ? -2.746 -8.914 -9.078 1 98.06 109 LEU A C 1
ATOM 860 O O . LEU A 1 109 ? -2.189 -7.816 -9.07 1 98.06 109 LEU A O 1
ATOM 864 N N . ILE A 1 110 ? -3.984 -9.102 -8.711 1 98.5 110 ILE A N 1
ATOM 865 C CA . ILE A 1 110 ? -4.848 -7.977 -8.359 1 98.5 110 ILE A CA 1
ATOM 866 C C . ILE A 1 110 ? -5.363 -8.148 -6.934 1 98.5 110 ILE A C 1
ATOM 868 O O . ILE A 1 110 ? -6.098 -9.102 -6.645 1 98.5 110 ILE A O 1
ATOM 872 N N . HIS A 1 111 ? -4.926 -7.277 -6.059 1 98.62 111 HIS A N 1
ATOM 873 C CA . HIS A 1 111 ? -5.359 -7.246 -4.668 1 98.62 111 HIS A CA 1
ATOM 874 C C . HIS A 1 111 ? -6.676 -6.488 -4.516 1 98.62 111 HIS A C 1
ATOM 876 O O . HIS A 1 111 ? -6.746 -5.293 -4.816 1 98.62 111 HIS A O 1
ATOM 882 N N . VAL A 1 112 ? -7.719 -7.152 -3.99 1 98.62 112 VAL A N 1
ATOM 883 C CA . VAL A 1 112 ? -9.031 -6.523 -3.949 1 98.62 112 VAL A CA 1
ATOM 884 C C . VAL A 1 112 ? -9.578 -6.566 -2.523 1 98.62 112 VAL A C 1
ATOM 886 O O . VAL A 1 112 ? -9.211 -7.441 -1.736 1 98.62 112 VAL A O 1
ATOM 889 N N . ALA A 1 113 ? -10.43 -5.645 -2.219 1 98.38 113 ALA A N 1
ATOM 890 C CA . ALA A 1 113 ? -11.203 -5.57 -0.983 1 98.38 113 ALA A CA 1
ATOM 891 C C . ALA A 1 113 ? -12.695 -5.715 -1.264 1 98.38 113 ALA A C 1
ATOM 893 O O . ALA A 1 113 ? -13.227 -5.082 -2.178 1 98.38 113 ALA A O 1
ATOM 894 N N . VAL A 1 114 ? -13.336 -6.543 -0.467 1 98.12 114 VAL A N 1
ATOM 895 C CA . VAL A 1 114 ? -14.758 -6.805 -0.675 1 98.12 114 VAL A CA 1
ATOM 896 C C . VAL A 1 114 ? -15.461 -6.949 0.672 1 98.12 114 VAL A C 1
ATOM 898 O O . VAL A 1 114 ? -14.805 -7.031 1.715 1 98.12 114 VAL A O 1
ATOM 901 N N . ARG A 1 115 ? -16.781 -6.949 0.634 1 96.88 115 ARG A N 1
ATOM 902 C CA . ARG A 1 115 ? -17.578 -7.059 1.843 1 96.88 115 ARG A CA 1
ATOM 903 C C . ARG A 1 115 ? -17.594 -8.492 2.363 1 96.88 115 ARG A C 1
ATOM 905 O O . ARG A 1 115 ? -17.578 -8.719 3.576 1 96.88 115 ARG A O 1
ATOM 912 N N . ASP A 1 116 ? -17.719 -9.422 1.453 1 96.31 116 ASP A N 1
ATOM 913 C CA . ASP A 1 116 ? -17.875 -10.836 1.789 1 96.31 116 ASP A CA 1
ATOM 914 C C . ASP A 1 116 ? -17.641 -11.719 0.568 1 96.31 116 ASP A C 1
ATOM 916 O O . ASP A 1 116 ? -17.25 -11.227 -0.494 1 96.31 116 ASP A O 1
ATOM 920 N N . ALA A 1 117 ? -17.859 -13.008 0.786 1 96.81 117 ALA A N 1
ATOM 921 C CA . ALA A 1 117 ? -17.578 -13.984 -0.266 1 96.81 117 ALA A CA 1
ATOM 922 C C . ALA A 1 117 ? -18.5 -13.781 -1.465 1 96.81 117 ALA A C 1
ATOM 924 O O . ALA A 1 117 ? -18.094 -13.984 -2.611 1 96.81 117 ALA A O 1
ATOM 925 N N . GLU A 1 118 ? -19.75 -13.414 -1.192 1 97.31 118 GLU A N 1
ATOM 926 C CA . GLU A 1 118 ? -20.703 -13.172 -2.273 1 97.31 118 GLU A CA 1
ATOM 927 C C . GLU A 1 118 ? -20.266 -11.992 -3.139 1 97.31 118 GLU A C 1
ATOM 929 O O . GLU A 1 118 ? -20.312 -12.07 -4.367 1 97.31 118 GLU A O 1
ATOM 934 N N . HIS A 1 119 ? -19.891 -10.906 -2.451 1 97.69 119 HIS A N 1
ATOM 935 C CA . HIS A 1 119 ? -19.359 -9.75 -3.166 1 97.69 119 HIS A CA 1
ATOM 936 C C . HIS A 1 119 ? -18.141 -10.125 -3.996 1 97.69 119 HIS A C 1
ATOM 938 O O . HIS A 1 119 ? -18 -9.68 -5.137 1 97.69 119 HIS A O 1
ATOM 944 N N . LEU A 1 120 ? -17.266 -10.992 -3.51 1 97.88 120 LEU A N 1
ATOM 945 C CA . LEU A 1 120 ? -16.078 -11.445 -4.227 1 97.88 120 LEU A CA 1
ATOM 946 C C . LEU A 1 120 ? -16.469 -12.234 -5.469 1 97.88 120 LEU A C 1
ATOM 948 O O . LEU A 1 120 ? -15.914 -12.008 -6.551 1 97.88 120 LEU A O 1
ATOM 952 N N . ARG A 1 121 ? -17.328 -13.148 -5.219 1 96.44 121 ARG A N 1
ATOM 953 C CA . ARG A 1 121 ? -17.812 -13.945 -6.34 1 96.44 121 ARG A CA 1
ATOM 954 C C . ARG A 1 121 ? -18.359 -13.055 -7.449 1 96.44 121 ARG A C 1
ATOM 956 O O . ARG A 1 121 ? -18.016 -13.227 -8.617 1 96.44 121 ARG A O 1
ATOM 963 N N . ASP A 1 122 ? -19.203 -12.141 -7.074 1 96.88 122 ASP A N 1
ATOM 964 C CA . ASP A 1 122 ? -19.812 -11.234 -8.039 1 96.88 122 ASP A CA 1
ATOM 965 C C . ASP A 1 122 ? -18.75 -10.414 -8.766 1 96.88 122 ASP A C 1
ATOM 967 O O . ASP A 1 122 ? -18.828 -10.227 -9.984 1 96.88 122 ASP A O 1
ATOM 971 N N . LEU A 1 123 ? -17.828 -9.906 -8.039 1 97 123 LEU A N 1
ATOM 972 C CA . LEU A 1 123 ? -16.719 -9.156 -8.641 1 97 123 LEU A CA 1
ATOM 973 C C . LEU A 1 123 ? -15.969 -10.016 -9.656 1 97 123 LEU A C 1
ATOM 975 O O . LEU A 1 123 ? -15.742 -9.586 -10.789 1 97 123 LEU A O 1
ATOM 979 N N . ALA A 1 124 ? -15.539 -11.195 -9.258 1 95.69 124 ALA A N 1
ATOM 980 C CA . ALA A 1 124 ? -14.773 -12.094 -10.117 1 95.69 124 ALA A CA 1
ATOM 981 C C . ALA A 1 124 ? -15.555 -12.43 -11.383 1 95.69 124 ALA A C 1
ATOM 983 O O . ALA A 1 124 ? -15 -12.398 -12.484 1 95.69 124 ALA A O 1
ATOM 984 N N . LEU A 1 125 ? -16.797 -12.711 -11.25 1 92.94 125 LEU A N 1
ATOM 985 C CA . LEU A 1 125 ? -17.625 -13.172 -12.367 1 92.94 125 LEU A CA 1
ATOM 986 C C . LEU A 1 125 ? -18.031 -12 -13.266 1 92.94 125 LEU A C 1
ATOM 988 O O . LEU A 1 125 ? -17.922 -12.086 -14.484 1 92.94 125 LEU A O 1
ATOM 992 N N . ASP A 1 126 ? -18.406 -10.914 -12.672 1 94.12 126 ASP A N 1
ATOM 993 C CA . ASP A 1 126 ? -19.016 -9.828 -13.43 1 94.12 126 ASP A CA 1
ATOM 994 C C . ASP A 1 126 ? -17.953 -8.875 -13.977 1 94.12 126 ASP A C 1
ATOM 996 O O . ASP A 1 126 ? -18.156 -8.258 -15.023 1 94.12 126 ASP A O 1
ATOM 1000 N N . ARG A 1 127 ? -16.906 -8.781 -13.273 1 94.06 127 ARG A N 1
ATOM 1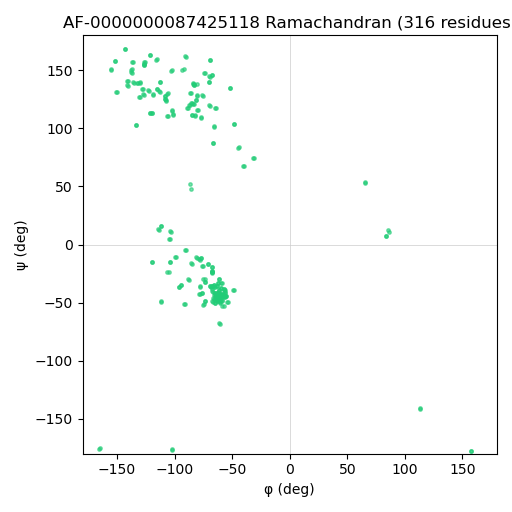001 C CA . ARG A 1 127 ? -15.961 -7.734 -13.656 1 94.06 127 ARG A CA 1
ATOM 1002 C C . ARG A 1 127 ? -14.727 -8.328 -14.328 1 94.06 127 ARG A C 1
ATOM 1004 O O . ARG A 1 127 ? -14.055 -7.652 -15.109 1 94.06 127 ARG A O 1
ATOM 1011 N N . PHE A 1 128 ? -14.406 -9.57 -14.094 1 93.44 128 PHE A N 1
ATOM 1012 C CA . PHE A 1 128 ? -13.172 -10.117 -14.641 1 93.44 128 PHE A CA 1
ATOM 1013 C C . PHE A 1 128 ? -13.469 -11.164 -15.711 1 93.44 128 PHE A C 1
ATOM 1015 O O . PHE A 1 128 ? -12.961 -11.078 -16.828 1 93.44 128 PHE A O 1
ATOM 1022 N N . THR A 1 129 ? -14.312 -12.078 -15.43 1 88.81 129 THR A N 1
ATOM 1023 C CA . THR A 1 129 ? -14.586 -13.172 -16.359 1 88.81 129 THR A CA 1
ATOM 1024 C C . THR A 1 129 ? -15.273 -12.664 -17.609 1 88.81 129 THR A C 1
ATOM 1026 O O . THR A 1 129 ? -15.172 -13.273 -18.688 1 88.81 129 THR A O 1
ATOM 1029 N N . THR A 1 130 ? -15.922 -11.539 -17.516 1 88.19 130 THR A N 1
ATOM 1030 C CA . THR A 1 130 ? -16.688 -11.008 -18.641 1 88.19 130 THR A CA 1
ATOM 1031 C C . THR A 1 130 ? -15.773 -10.297 -19.625 1 88.19 130 THR A C 1
ATOM 1033 O O . THR A 1 130 ? -16.188 -9.969 -20.734 1 88.19 130 THR A O 1
ATOM 1036 N N . ARG A 1 131 ? -14.586 -10.086 -19.219 1 89.31 131 ARG A N 1
ATOM 1037 C CA . ARG A 1 131 ? -13.633 -9.414 -20.094 1 89.31 131 ARG A CA 1
ATOM 1038 C C . ARG A 1 131 ? -13.047 -10.391 -21.109 1 89.31 131 ARG A C 1
ATOM 1040 O O . ARG A 1 131 ? -12.461 -11.406 -20.734 1 89.31 131 ARG A O 1
ATOM 1047 N N . PRO A 1 132 ? -13.102 -10.039 -22.375 1 85.5 132 PRO A N 1
ATOM 1048 C CA . PRO A 1 132 ? -12.664 -10.969 -23.422 1 85.5 132 PRO A CA 1
ATOM 1049 C C . PRO A 1 132 ? -11.156 -11.234 -23.375 1 85.5 132 PRO A C 1
ATOM 1051 O O . PRO A 1 132 ? -10.703 -12.289 -23.812 1 85.5 132 PRO A O 1
ATOM 1054 N N . GLU A 1 133 ? -10.438 -10.281 -22.797 1 88.81 133 GLU A N 1
ATOM 1055 C CA . GLU A 1 133 ? -8.984 -10.422 -22.797 1 88.81 133 GLU A CA 1
ATOM 1056 C C . GLU A 1 133 ? -8.531 -11.398 -21.719 1 88.81 133 GLU A C 1
ATOM 1058 O O . GLU A 1 133 ? -7.375 -11.836 -21.719 1 88.81 133 GLU A O 1
ATOM 1063 N N . VAL A 1 134 ? -9.406 -11.75 -20.844 1 91.56 134 VAL A N 1
ATOM 1064 C CA . VAL A 1 134 ? -9.031 -12.609 -19.734 1 91.56 134 VAL A CA 1
ATOM 1065 C C . VAL A 1 134 ? -9.125 -14.078 -20.156 1 91.56 134 VAL A C 1
ATOM 1067 O O . VAL A 1 134 ? -10.18 -14.531 -20.609 1 91.56 134 VAL A O 1
ATOM 1070 N N . ASP A 1 135 ? -8.062 -14.719 -20.047 1 92.75 135 ASP A N 1
ATOM 1071 C CA . ASP A 1 135 ? -8.008 -16.141 -20.375 1 92.75 135 ASP A CA 1
ATOM 1072 C C . ASP A 1 135 ? -8.289 -17 -19.141 1 92.75 135 ASP A C 1
ATOM 1074 O O . ASP A 1 135 ? -9.156 -17.891 -19.188 1 92.75 135 ASP A O 1
ATOM 1078 N N . GLN A 1 136 ? -7.605 -16.75 -18.094 1 94.06 136 GLN A N 1
ATOM 1079 C CA . GLN A 1 136 ? -7.75 -17.5 -16.859 1 94.06 136 GLN A CA 1
ATOM 1080 C C . GLN A 1 136 ? -7.754 -16.562 -15.648 1 94.06 136 GLN A C 1
ATOM 1082 O O . GLN A 1 136 ? -7.09 -15.531 -15.656 1 94.06 136 GLN A O 1
ATOM 1087 N N . LEU A 1 137 ? -8.453 -17.047 -14.672 1 94.38 137 LEU A N 1
ATOM 1088 C CA . LEU A 1 137 ? -8.5 -16.312 -13.422 1 94.38 137 LEU A CA 1
ATOM 1089 C C . LEU A 1 137 ? -8.461 -17.266 -12.227 1 94.38 137 LEU A C 1
ATOM 1091 O O . LEU A 1 137 ? -9.078 -18.328 -12.25 1 94.38 137 LEU A O 1
ATOM 1095 N N . GLU A 1 138 ? -7.742 -16.938 -11.281 1 95.25 138 GLU A N 1
ATOM 1096 C CA . GLU A 1 138 ? -7.688 -17.656 -10.016 1 95.25 138 GLU A CA 1
ATOM 1097 C C . GLU A 1 138 ? -7.832 -16.703 -8.836 1 95.25 138 GLU A C 1
ATOM 1099 O O . GLU A 1 138 ? -7.09 -15.719 -8.727 1 95.25 138 GLU A O 1
ATOM 1104 N N . THR A 1 139 ? -8.797 -17.047 -7.98 1 96.69 139 THR A N 1
ATOM 1105 C CA . THR A 1 139 ? -9.047 -16.203 -6.82 1 96.69 139 THR A CA 1
ATOM 1106 C C . THR A 1 139 ? -8.57 -16.875 -5.539 1 96.69 139 THR A C 1
ATOM 1108 O O . THR A 1 139 ? -8.898 -18.047 -5.293 1 96.69 139 THR A O 1
ATOM 1111 N N . SER A 1 140 ? -7.801 -16.203 -4.781 1 97.5 140 SER A N 1
ATOM 1112 C CA . SER A 1 140 ? -7.324 -16.688 -3.488 1 97.5 140 SER A CA 1
ATOM 1113 C C . SER A 1 140 ? -7.707 -15.727 -2.363 1 97.5 140 SER A C 1
ATOM 1115 O O . SER A 1 140 ? -7.527 -14.516 -2.482 1 97.5 140 SER A O 1
ATOM 1117 N N . LEU A 1 141 ? -8.227 -16.297 -1.319 1 98.06 141 LEU A N 1
ATOM 1118 C CA . LEU A 1 141 ? -8.523 -15.469 -0.156 1 98.06 141 LEU A CA 1
ATOM 1119 C C . LEU A 1 141 ? -7.234 -15.016 0.525 1 98.06 141 LEU A C 1
ATOM 1121 O O . LEU A 1 141 ? -6.25 -15.75 0.557 1 98.06 141 LEU A O 1
ATOM 1125 N N . ILE A 1 142 ? -7.242 -13.859 1.032 1 98.19 142 ILE A N 1
ATOM 1126 C CA . ILE A 1 142 ? -6.145 -13.359 1.854 1 98.19 142 ILE A CA 1
ATOM 1127 C C . ILE A 1 142 ? -6.535 -13.422 3.33 1 98.19 142 ILE A C 1
ATOM 1129 O O . ILE A 1 142 ? -7.41 -12.68 3.779 1 98.19 142 ILE A O 1
ATOM 1133 N N . PHE A 1 143 ? -5.863 -14.219 4.062 1 95.81 143 PHE A N 1
ATOM 1134 C CA . PHE A 1 143 ? -6.145 -14.367 5.484 1 95.81 143 PHE A CA 1
ATOM 1135 C C . PHE A 1 143 ? -5.574 -13.195 6.273 1 95.81 143 PHE A C 1
ATOM 1137 O O . PHE A 1 143 ? -6.176 -12.742 7.25 1 95.81 143 PHE A O 1
ATOM 1144 N N . GLU A 1 144 ? -4.504 -12.766 5.855 1 95.31 144 GLU A N 1
ATOM 1145 C CA . GLU A 1 144 ? -3.834 -11.648 6.504 1 95.31 144 GLU A CA 1
ATOM 1146 C C . GLU A 1 144 ? -2.998 -10.852 5.504 1 95.31 144 GLU A C 1
ATOM 1148 O O . GLU A 1 144 ? -2.301 -11.43 4.668 1 95.31 144 GLU A O 1
ATOM 1153 N N . HIS A 1 145 ? -3.176 -9.648 5.543 1 96.81 145 HIS A N 1
ATOM 1154 C CA . HIS A 1 145 ? -2.369 -8.711 4.766 1 96.81 145 HIS A CA 1
ATOM 1155 C C . HIS A 1 145 ? -1.608 -7.75 5.668 1 96.81 145 HIS A C 1
ATOM 1157 O O . HIS A 1 145 ? -2.184 -7.18 6.602 1 96.81 145 HIS A O 1
ATOM 1163 N N . ALA A 1 146 ? -0.322 -7.609 5.48 1 95.38 146 ALA A N 1
ATOM 1164 C CA . ALA A 1 146 ? 0.503 -6.621 6.172 1 95.38 146 ALA A CA 1
ATOM 1165 C C . ALA A 1 146 ? 1.352 -5.828 5.184 1 95.38 146 ALA A C 1
ATOM 1167 O O . ALA A 1 146 ? 1.868 -6.383 4.211 1 95.38 146 ALA A O 1
ATOM 1168 N N . ARG A 1 147 ? 1.424 -4.582 5.434 1 93.06 147 ARG A N 1
ATOM 1169 C CA . ARG A 1 147 ? 2.258 -3.74 4.586 1 93.06 147 ARG A CA 1
ATOM 1170 C C . ARG A 1 147 ? 3.086 -2.77 5.418 1 93.06 147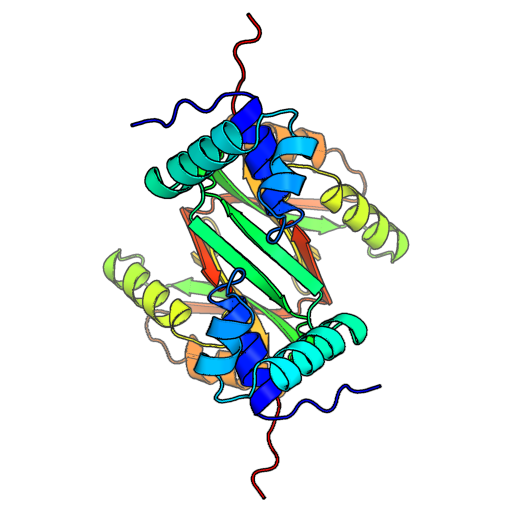 ARG A C 1
ATOM 1172 O O . ARG A 1 147 ? 2.721 -2.449 6.555 1 93.06 147 ARG A O 1
ATOM 1179 N N . THR A 1 148 ? 4.195 -2.32 4.809 1 91.5 148 THR A N 1
ATOM 1180 C CA . THR A 1 148 ? 4.984 -1.255 5.418 1 91.5 148 THR A CA 1
ATOM 1181 C C . THR A 1 148 ? 4.723 0.077 4.719 1 91.5 148 THR A C 1
ATOM 1183 O O . THR A 1 148 ? 4.43 0.109 3.521 1 91.5 148 THR A O 1
ATOM 1186 N N . TRP A 1 149 ? 4.844 1.112 5.508 1 90.88 149 TRP A N 1
ATOM 1187 C CA . TRP A 1 149 ? 4.75 2.457 4.949 1 90.88 149 TRP A CA 1
ATOM 1188 C C . TRP A 1 149 ? 6.133 3.053 4.719 1 90.88 149 TRP A C 1
ATOM 1190 O O . TRP A 1 149 ? 6.273 4.062 4.027 1 90.88 149 TRP A O 1
ATOM 1200 N N . GLN A 1 150 ? 7.105 2.363 5.266 1 93.69 150 GLN A N 1
ATOM 1201 C CA . GLN A 1 150 ? 8.492 2.797 5.109 1 93.69 150 GLN A CA 1
ATOM 1202 C C . GLN A 1 150 ? 9.211 1.975 4.043 1 93.69 150 GLN A C 1
ATOM 1204 O O . GLN A 1 150 ? 9.492 0.793 4.246 1 93.69 150 GLN A O 1
ATOM 1209 N N . LEU A 1 151 ? 9.523 2.604 2.969 1 97 151 LEU A N 1
ATOM 1210 C CA . LEU A 1 151 ? 10.305 1.942 1.924 1 97 151 LEU A CA 1
ATOM 1211 C C . LEU A 1 151 ? 11.758 1.787 2.344 1 97 151 LEU A C 1
ATOM 1213 O O . LEU A 1 151 ? 12.305 2.645 3.043 1 97 151 LEU A O 1
ATOM 1217 N N . PRO A 1 152 ? 12.367 0.73 1.883 1 96.25 152 PRO A N 1
ATOM 1218 C CA . PRO A 1 152 ? 13.797 0.613 2.18 1 96.25 152 PRO A CA 1
ATOM 1219 C C . PRO A 1 152 ? 14.641 1.631 1.418 1 96.25 152 PRO A C 1
ATOM 1221 O O . PRO A 1 152 ? 14.328 1.961 0.27 1 96.25 152 PRO A O 1
ATOM 1224 N N . ASN A 1 153 ? 15.609 2.164 2.084 1 96.12 153 ASN A N 1
ATOM 1225 C CA . ASN A 1 153 ? 16.609 2.98 1.4 1 96.12 153 ASN A CA 1
ATOM 1226 C C . ASN A 1 153 ? 17.719 2.125 0.813 1 96.12 153 ASN A C 1
ATOM 1228 O O . ASN A 1 153 ? 18.578 1.623 1.546 1 96.12 153 ASN A O 1
ATOM 1232 N N . LEU A 1 154 ? 17.797 2.047 -0.522 1 95.69 154 LEU A N 1
ATOM 1233 C CA . LEU A 1 154 ? 18.734 1.133 -1.175 1 95.69 154 LEU A CA 1
ATOM 1234 C C . LEU A 1 154 ? 19.797 1.904 -1.945 1 95.69 154 LEU A C 1
ATOM 1236 O O . LEU A 1 154 ? 20.453 1.347 -2.824 1 95.69 154 LEU A O 1
ATOM 1240 N N . VAL A 1 155 ? 19.828 3.172 -1.66 1 92 155 VAL A N 1
ATOM 1241 C CA . VAL A 1 155 ? 20.844 3.984 -2.32 1 92 155 VAL A CA 1
ATOM 1242 C C . VAL A 1 155 ? 22.219 3.619 -1.78 1 92 155 VAL A C 1
ATOM 1244 O O . VAL A 1 155 ? 22.422 3.531 -0.566 1 92 155 VAL A O 1
ATOM 1247 N N . GLU A 1 156 ? 23.078 3.162 -2.668 1 78.81 156 GLU A N 1
ATOM 1248 C CA . GLU A 1 156 ? 24.453 2.85 -2.277 1 78.81 156 GLU A CA 1
ATOM 1249 C C . GLU A 1 156 ? 25.203 4.109 -1.864 1 78.81 156 GLU A C 1
ATOM 1251 O O . GLU A 1 156 ? 25.203 5.109 -2.584 1 78.81 156 GLU A O 1
ATOM 1256 N N . ARG A 1 157 ? 25.375 4.363 -0.63 1 66.81 157 ARG A N 1
ATOM 1257 C CA . ARG A 1 157 ? 26.156 5.516 -0.205 1 66.81 157 ARG A CA 1
ATOM 1258 C C . ARG A 1 157 ? 27.656 5.242 -0.347 1 66.81 157 ARG A C 1
ATOM 1260 O O . ARG A 1 157 ? 28.094 4.105 -0.182 1 66.81 157 ARG A O 1
ATOM 1267 N N . ASP A 1 158 ? 28.328 5.91 -1.328 1 50.97 158 ASP A N 1
ATOM 1268 C CA . ASP A 1 158 ? 29.781 5.898 -1.393 1 50.97 158 ASP A CA 1
ATOM 1269 C C . ASP A 1 158 ? 30.391 6.035 0 1 50.97 158 ASP A C 1
ATOM 1271 O O . ASP A 1 158 ? 30.125 7.016 0.705 1 50.97 158 ASP A O 1
ATOM 1275 N N . ASP A 1 159 ? 30.312 5.195 0.874 1 43.34 159 ASP A N 1
ATOM 1276 C CA . ASP A 1 159 ? 31.297 5.352 1.945 1 43.34 159 ASP A CA 1
ATOM 1277 C C . ASP A 1 159 ? 32.594 5.969 1.422 1 43.34 159 ASP A C 1
ATOM 1279 O O . ASP A 1 159 ? 33.281 5.367 0.598 1 43.34 159 ASP A O 1
ATOM 1283 N N . GLU A 1 160 ? 32.75 7.289 1.089 1 30.03 160 GLU A N 1
ATOM 1284 C CA . GLU A 1 160 ? 34.094 7.793 1.306 1 30.03 160 GLU A CA 1
ATOM 1285 C C . GLU A 1 160 ? 34.531 7.637 2.764 1 30.03 160 GLU A C 1
ATOM 1287 O O . GLU A 1 160 ? 33.688 7.734 3.67 1 30.03 160 GLU A O 1
ATOM 1292 N N . MET B 1 1 ? -16.375 -1.261 19.875 1 39.16 1 MET B N 1
ATOM 1293 C CA . MET B 1 1 ? -17.703 -0.833 19.453 1 39.16 1 MET B CA 1
ATOM 1294 C C . MET B 1 1 ? -17.766 -0.662 17.938 1 39.16 1 MET B C 1
ATOM 1296 O O . MET B 1 1 ? -16.766 -0.308 17.312 1 39.16 1 MET B O 1
ATOM 1300 N N . ALA B 1 2 ? -18.516 -1.359 17.344 1 48.88 2 ALA B N 1
ATOM 1301 C CA . ALA B 1 2 ? -18.75 -1.206 15.914 1 48.88 2 ALA B CA 1
ATOM 1302 C C . ALA B 1 2 ? -18.938 0.262 15.539 1 48.88 2 ALA B C 1
ATOM 1304 O O . ALA B 1 2 ? -19.844 0.923 16.047 1 48.88 2 ALA B O 1
ATOM 1305 N N . THR B 1 3 ? -17.797 1.123 15.32 1 62.19 3 THR B N 1
ATOM 1306 C CA . THR B 1 3 ? -17.891 2.568 15.148 1 62.19 3 THR B CA 1
ATOM 1307 C C . THR B 1 3 ? -18.969 2.93 14.133 1 62.19 3 THR B C 1
ATOM 1309 O O . THR B 1 3 ? -19 2.363 13.039 1 62.19 3 THR B O 1
ATOM 1312 N N . ASN B 1 4 ? -20.172 3.412 14.617 1 82.81 4 ASN B N 1
ATOM 1313 C CA . ASN B 1 4 ? -21.234 3.918 13.758 1 82.81 4 ASN B CA 1
ATOM 1314 C C . ASN B 1 4 ? -20.828 5.207 13.055 1 82.81 4 ASN B C 1
ATOM 1316 O O . ASN B 1 4 ? -20.938 6.293 13.625 1 82.81 4 ASN B O 1
ATOM 1320 N N . LEU B 1 5 ? -20.219 5.086 11.945 1 93.94 5 LEU B N 1
ATOM 1321 C CA . LEU B 1 5 ? -19.797 6.234 11.156 1 93.94 5 LEU B CA 1
ATOM 1322 C C . LEU B 1 5 ? -20.938 6.762 10.289 1 93.94 5 LEU B C 1
ATOM 1324 O O . LEU B 1 5 ? -21.719 5.98 9.758 1 93.94 5 LEU B O 1
ATOM 1328 N N . ASP B 1 6 ? -21.047 8.008 10.25 1 94.62 6 ASP B N 1
ATOM 1329 C CA . ASP B 1 6 ? -22.078 8.602 9.391 1 94.62 6 ASP B CA 1
ATOM 1330 C C . ASP B 1 6 ? -21.469 9.141 8.102 1 94.62 6 ASP B C 1
ATOM 1332 O O . ASP B 1 6 ? -20.281 8.93 7.832 1 94.62 6 ASP B O 1
ATOM 1336 N N . ARG B 1 7 ? -22.266 9.734 7.32 1 95 7 ARG B N 1
ATOM 1337 C CA . ARG B 1 7 ? -21.875 10.203 5.996 1 95 7 ARG B CA 1
ATOM 1338 C C . ARG B 1 7 ? -20.703 11.188 6.082 1 95 7 ARG B C 1
ATOM 1340 O O . ARG B 1 7 ? -19.766 11.109 5.293 1 95 7 ARG B O 1
ATOM 1347 N N . ILE B 1 8 ? -20.75 12.055 6.996 1 96.62 8 ILE B N 1
ATOM 1348 C CA . ILE B 1 8 ? -19.719 13.078 7.148 1 96.62 8 ILE B CA 1
ATOM 1349 C C . ILE B 1 8 ? -18.391 12.422 7.508 1 96.62 8 ILE B C 1
ATOM 1351 O O . ILE B 1 8 ? -17.344 12.812 6.996 1 96.62 8 ILE B O 1
ATOM 1355 N N . ASP B 1 9 ? -18.438 11.438 8.398 1 97.38 9 ASP B N 1
ATOM 1356 C CA . ASP B 1 9 ? -17.234 10.711 8.758 1 97.38 9 ASP B CA 1
ATOM 1357 C C . ASP B 1 9 ? -16.547 10.125 7.523 1 97.38 9 ASP B C 1
ATOM 1359 O O . ASP B 1 9 ? -15.328 10.227 7.371 1 97.38 9 ASP B O 1
ATOM 1363 N N . PHE B 1 10 ? -17.344 9.547 6.66 1 97.38 10 PHE B N 1
ATOM 1364 C CA . PHE B 1 10 ? -16.797 8.93 5.457 1 97.38 10 PHE B CA 1
ATOM 1365 C C . PHE B 1 10 ? -16.219 9.984 4.523 1 97.38 10 PHE B C 1
ATOM 1367 O O . PHE B 1 10 ? -15.203 9.742 3.861 1 97.38 10 PHE B O 1
ATOM 1374 N N . GLU B 1 11 ? -16.859 11.078 4.449 1 97.81 11 GLU B N 1
ATOM 1375 C CA . GLU B 1 11 ? -16.328 12.172 3.637 1 97.81 11 GLU B CA 1
ATOM 1376 C C . GLU B 1 11 ? -14.984 12.656 4.168 1 97.81 11 GLU B C 1
ATOM 1378 O O . GLU B 1 11 ? -14.07 12.953 3.393 1 97.81 11 GLU B O 1
ATOM 1383 N N . ILE B 1 12 ? -14.891 12.75 5.477 1 98.5 12 ILE B N 1
ATOM 1384 C CA . ILE B 1 12 ? -13.641 13.148 6.121 1 98.5 12 ILE B CA 1
ATOM 1385 C C . ILE B 1 12 ? -12.539 12.141 5.773 1 98.5 12 ILE B C 1
ATOM 1387 O O . ILE B 1 12 ? -11.445 12.531 5.359 1 98.5 12 ILE B O 1
ATOM 1391 N N . LEU B 1 13 ? -12.867 10.875 5.922 1 98.38 13 LEU B N 1
ATOM 1392 C CA . LEU B 1 13 ? -11.898 9.82 5.648 1 98.38 13 LEU B CA 1
ATOM 1393 C C . LEU B 1 13 ? -11.445 9.867 4.191 1 98.38 13 LEU B C 1
ATOM 1395 O O . LEU B 1 13 ? -10.25 9.719 3.904 1 98.38 13 LEU B O 1
ATOM 1399 N N . ALA B 1 14 ? -12.375 10.078 3.322 1 98.06 14 ALA B N 1
ATOM 1400 C CA . ALA B 1 14 ? -12.055 10.156 1.901 1 98.06 14 ALA B CA 1
ATOM 1401 C C . ALA B 1 14 ? -11.109 11.32 1.614 1 98.06 14 ALA B C 1
ATOM 1403 O O . ALA B 1 14 ? -10.109 11.164 0.911 1 98.06 14 ALA B O 1
ATOM 1404 N N . ALA B 1 15 ? -11.414 12.438 2.154 1 98.44 15 ALA B N 1
ATOM 1405 C CA . ALA B 1 15 ? -10.609 13.641 1.938 1 98.44 15 ALA B CA 1
ATOM 1406 C C . ALA B 1 15 ? -9.188 13.453 2.455 1 98.44 15 ALA B C 1
ATOM 1408 O O . ALA B 1 15 ? -8.219 13.797 1.773 1 98.44 15 ALA B O 1
ATOM 1409 N N . LEU B 1 16 ? -9.055 12.867 3.615 1 98.5 16 LEU B N 1
ATOM 1410 C CA . LEU B 1 16 ? -7.746 12.711 4.242 1 98.5 16 LEU B CA 1
ATOM 1411 C C . LEU B 1 16 ? -6.926 11.641 3.537 1 98.5 16 LEU B C 1
ATOM 1413 O O . LEU B 1 16 ? -5.695 11.719 3.488 1 98.5 16 LEU B O 1
ATOM 1417 N N . GLN B 1 17 ? -7.594 10.625 3.014 1 98.12 17 GLN B N 1
ATOM 1418 C CA . GLN B 1 17 ? -6.879 9.625 2.225 1 98.12 17 GLN B CA 1
ATOM 1419 C C . GLN B 1 17 ? -6.332 10.234 0.936 1 98.12 17 GLN B C 1
ATOM 1421 O O . GLN B 1 17 ? -5.246 9.867 0.481 1 98.12 17 GLN B O 1
ATOM 1426 N N . GLU B 1 18 ? -7.07 11.109 0.444 1 97.06 18 GLU B N 1
ATOM 1427 C CA . GLU B 1 18 ? -6.641 11.789 -0.776 1 97.06 18 GLU B CA 1
ATOM 1428 C C . GLU B 1 18 ? -5.512 12.773 -0.493 1 97.06 18 GLU B C 1
ATOM 1430 O O . GLU B 1 18 ? -4.527 12.828 -1.231 1 97.06 18 GLU B O 1
ATOM 1435 N N . GLU B 1 19 ? -5.734 13.555 0.504 1 97.25 19 GLU B N 1
ATOM 1436 C CA . GLU B 1 19 ? -4.762 14.547 0.945 1 97.25 19 GLU B CA 1
ATOM 1437 C C . GLU B 1 19 ? -4.586 14.516 2.461 1 97.25 19 GLU B C 1
ATOM 1439 O O . GLU B 1 19 ? -5.352 15.141 3.195 1 97.25 19 GLU B O 1
ATOM 1444 N N . GLY B 1 20 ? -3.51 13.93 2.877 1 97.62 20 GLY B N 1
ATOM 1445 C CA . GLY B 1 20 ? -3.316 13.641 4.289 1 97.62 20 GLY B CA 1
ATOM 1446 C C . GLY B 1 20 ? -2.918 14.859 5.102 1 97.62 20 GLY B C 1
ATOM 1447 O O . GLY B 1 20 ? -3.006 14.844 6.332 1 97.62 20 GLY B O 1
ATOM 1448 N N . ARG B 1 21 ? -2.564 15.969 4.461 1 97.12 21 ARG B N 1
ATOM 1449 C CA . ARG B 1 21 ? -2.068 17.125 5.215 1 97.12 21 ARG B CA 1
ATOM 1450 C C . ARG B 1 21 ? -3.053 18.281 5.152 1 97.12 21 ARG B C 1
ATOM 1452 O O . ARG B 1 21 ? -2.688 19.422 5.422 1 97.12 21 ARG B O 1
ATOM 1459 N N . LEU B 1 22 ? -4.223 18 4.77 1 97.56 22 LEU B N 1
ATOM 1460 C CA . LEU B 1 22 ? -5.223 19.062 4.852 1 97.56 22 LEU B CA 1
ATOM 1461 C C . LEU B 1 22 ? -5.25 19.672 6.25 1 97.56 22 LEU B C 1
ATOM 1463 O O . LEU B 1 22 ? -5.238 18.938 7.246 1 97.56 22 LEU B O 1
ATOM 1467 N N . SER B 1 23 ? -5.285 21 6.266 1 97.31 23 SER B N 1
ATOM 1468 C CA . SER B 1 23 ? -5.551 21.641 7.547 1 97.31 23 SER B CA 1
ATOM 1469 C C . SER B 1 23 ? -6.988 21.391 7.996 1 97.31 23 SER B C 1
ATOM 1471 O O . SER B 1 23 ? -7.852 21.062 7.184 1 97.31 23 SER B O 1
ATOM 1473 N N . ASN B 1 24 ? -7.152 21.547 9.305 1 97.75 24 ASN B N 1
ATOM 1474 C CA . ASN B 1 24 ? -8.516 21.406 9.797 1 97.75 24 ASN B CA 1
ATOM 1475 C C . ASN B 1 24 ? -9.461 22.391 9.109 1 97.75 24 ASN B C 1
ATOM 1477 O O . ASN B 1 24 ? -10.602 22.047 8.797 1 97.75 24 ASN B O 1
ATOM 1481 N N . LYS B 1 25 ? -9 23.578 8.875 1 98.19 25 LYS B N 1
ATOM 1482 C CA . LYS B 1 25 ? -9.82 24.578 8.211 1 98.19 25 LYS B CA 1
ATOM 1483 C C . LYS B 1 25 ? -10.203 24.141 6.801 1 98.19 25 LYS B C 1
ATOM 1485 O O . LYS B 1 25 ? -11.367 24.219 6.414 1 98.19 25 LYS B O 1
ATOM 1490 N N . GLU B 1 26 ? -9.289 23.703 6.035 1 98.5 26 GLU B N 1
ATOM 1491 C CA . GLU B 1 26 ? -9.531 23.234 4.676 1 98.5 26 GLU B CA 1
ATOM 1492 C C . GLU B 1 26 ? -10.461 22.016 4.668 1 98.5 26 GLU B C 1
ATOM 1494 O O . GLU B 1 26 ? -11.367 21.938 3.84 1 98.5 26 GLU B O 1
ATOM 1499 N N . LEU B 1 27 ? -10.195 21.094 5.578 1 98.62 27 LEU B N 1
ATOM 1500 C CA . LEU B 1 27 ? -11.016 19.891 5.68 1 98.62 27 LEU B CA 1
ATOM 1501 C C . LEU B 1 27 ? -12.453 20.234 6.023 1 98.62 27 LEU B C 1
ATOM 1503 O O . LEU B 1 27 ? -13.391 19.719 5.391 1 98.62 27 LEU B O 1
ATOM 1507 N N . ALA B 1 28 ? -12.594 21.078 6.98 1 98.69 28 ALA B N 1
ATOM 1508 C CA . ALA B 1 28 ? -13.922 21.5 7.402 1 98.69 28 ALA B CA 1
ATOM 1509 C C . ALA B 1 28 ? -14.695 22.109 6.23 1 98.69 28 ALA B C 1
ATOM 1511 O O . ALA B 1 28 ? -15.875 21.797 6.031 1 98.69 28 ALA B O 1
ATOM 1512 N N . ALA B 1 29 ? -14.023 22.953 5.484 1 98.44 29 ALA B N 1
ATOM 1513 C CA . ALA B 1 29 ? -14.648 23.578 4.32 1 98.44 29 ALA B CA 1
ATOM 1514 C C . ALA B 1 29 ? -15.062 22.531 3.291 1 98.44 29 ALA B C 1
ATOM 1516 O O . ALA B 1 29 ? -16.141 22.625 2.707 1 98.44 29 ALA B O 1
ATOM 1517 N N . ARG B 1 30 ? -14.266 21.547 3.111 1 97.5 30 ARG B N 1
ATOM 1518 C CA . ARG B 1 30 ? -14.516 20.516 2.115 1 97.5 30 ARG B CA 1
ATOM 1519 C C . ARG B 1 30 ? -15.734 19.672 2.488 1 97.5 30 ARG B C 1
ATOM 1521 O O . ARG B 1 30 ? -16.469 19.219 1.611 1 97.5 30 ARG B O 1
ATOM 1528 N N . VAL B 1 31 ? -15.898 19.453 3.742 1 97.75 31 VAL B N 1
ATOM 1529 C CA . VAL B 1 31 ? -16.969 18.562 4.148 1 97.75 31 VAL B CA 1
ATOM 1530 C C . VAL B 1 31 ? -18.141 19.359 4.711 1 97.75 31 VAL B C 1
ATOM 1532 O O . VAL B 1 31 ? -19.047 18.797 5.316 1 97.75 31 VAL B O 1
ATOM 1535 N N . ASP B 1 32 ? -18.062 20.672 4.66 1 97.5 32 ASP B N 1
ATOM 1536 C CA . ASP B 1 32 ? -19.125 21.594 5.023 1 97.5 32 ASP B CA 1
ATOM 1537 C C . ASP B 1 32 ? -19.453 21.5 6.516 1 97.5 32 ASP B C 1
ATOM 1539 O O . ASP B 1 32 ? -20.609 21.312 6.895 1 97.5 32 ASP B O 1
ATOM 1543 N N . LEU B 1 33 ? -18.422 21.641 7.312 1 98 33 LEU B N 1
ATOM 1544 C CA . LEU B 1 33 ? -18.516 21.688 8.766 1 98 33 LEU B CA 1
ATOM 1545 C C . LEU B 1 33 ? -17.844 22.938 9.32 1 98 33 LEU B C 1
ATOM 1547 O O . LEU B 1 33 ? -17 23.547 8.648 1 98 33 LEU B O 1
ATOM 1551 N N . ALA B 1 34 ? -18.359 23.234 10.547 1 98.25 34 ALA B N 1
ATOM 1552 C CA . ALA B 1 34 ? -17.562 24.188 11.32 1 98.25 34 ALA B CA 1
ATOM 1553 C C . ALA B 1 34 ? -16.219 23.562 11.727 1 98.25 34 ALA B C 1
ATOM 1555 O O . ALA B 1 34 ? -16.156 22.391 12.062 1 98.25 34 ALA B O 1
ATOM 1556 N N . PRO B 1 35 ? -15.188 24.406 11.773 1 98.25 35 PRO B N 1
ATOM 1557 C CA . PRO B 1 35 ? -13.859 23.891 12.109 1 98.25 35 PRO B CA 1
ATOM 1558 C C . PRO B 1 35 ? -13.828 23.156 13.453 1 98.25 35 PRO B C 1
ATOM 1560 O O . PRO B 1 35 ? -13.195 22.094 13.57 1 98.25 35 PRO B O 1
ATOM 1563 N N . SER B 1 36 ? -14.469 23.641 14.406 1 98.19 36 SER B N 1
ATOM 1564 C CA . SER B 1 36 ? -14.469 23.016 15.727 1 98.19 36 SER B CA 1
ATOM 1565 C C . SER B 1 36 ? -15.109 21.625 15.68 1 98.19 36 SER B C 1
ATOM 1567 O O . SER B 1 36 ? -14.594 20.672 16.266 1 98.19 36 SER B O 1
ATOM 1569 N N . THR B 1 37 ? -16.219 21.5 14.984 1 98.06 37 THR B N 1
ATOM 1570 C CA . THR B 1 37 ? -16.922 20.219 14.844 1 98.06 37 THR B CA 1
ATOM 1571 C C . THR B 1 37 ? -16.062 19.219 14.062 1 98.06 37 THR B C 1
ATOM 1573 O O . THR B 1 37 ? -16 18.047 14.422 1 98.06 37 THR B O 1
ATOM 1576 N N . CYS B 1 38 ? -15.469 19.75 13.008 1 98.62 38 CYS B N 1
ATOM 1577 C CA . CYS B 1 38 ? -14.609 18.906 12.188 1 98.62 38 CYS B CA 1
ATOM 1578 C C . CYS B 1 38 ? -13.453 18.344 13.008 1 98.62 38 CYS B C 1
ATOM 1580 O O . CYS B 1 38 ? -13.156 17.156 12.938 1 98.62 38 CYS B O 1
ATOM 1582 N N . LEU B 1 39 ? -12.859 19.188 13.789 1 98.19 39 LEU B N 1
ATOM 1583 C CA . LEU B 1 39 ? -11.734 18.781 14.625 1 98.19 39 LEU B CA 1
ATOM 1584 C C . LEU B 1 39 ? -12.148 17.656 15.586 1 98.19 39 LEU B C 1
ATOM 1586 O O . LEU B 1 39 ? -11.406 16.688 15.773 1 98.19 39 LEU B O 1
ATOM 1590 N N . GLU B 1 40 ? -13.242 17.797 16.141 1 97.94 40 GLU B N 1
ATOM 1591 C CA . GLU B 1 40 ? -13.758 16.812 17.078 1 97.94 40 GLU B CA 1
ATOM 1592 C C . GLU B 1 40 ? -14.016 15.477 16.391 1 97.94 40 GLU B C 1
ATOM 1594 O O . GLU B 1 40 ? -13.711 14.414 16.938 1 97.94 40 GLU B O 1
ATOM 1599 N N . ARG B 1 41 ? -14.633 15.586 15.219 1 97.88 41 ARG B N 1
ATOM 1600 C CA . ARG B 1 41 ? -14.883 14.367 14.461 1 97.88 41 ARG B CA 1
ATOM 1601 C C . ARG B 1 41 ? -13.586 13.633 14.141 1 97.88 41 ARG B C 1
ATOM 1603 O O . ARG B 1 41 ? -13.508 12.414 14.297 1 97.88 41 ARG B O 1
ATOM 1610 N N . VAL B 1 42 ? -12.586 14.32 13.719 1 98.31 42 VAL B N 1
ATOM 1611 C CA . VAL B 1 42 ? -11.305 13.727 13.359 1 98.31 42 VAL B CA 1
ATOM 1612 C C . VAL B 1 42 ? -10.672 13.086 14.594 1 98.31 42 VAL B C 1
ATOM 1614 O O . VAL B 1 42 ? -10.156 11.969 14.531 1 98.31 42 VAL B O 1
ATOM 1617 N N . ARG B 1 43 ? -10.703 13.828 15.68 1 97.81 43 ARG B N 1
ATOM 1618 C CA . ARG B 1 43 ? -10.164 13.297 16.922 1 97.81 43 ARG B CA 1
ATOM 1619 C C . ARG B 1 43 ? -10.859 11.992 17.312 1 97.81 43 ARG B C 1
ATOM 1621 O O . ARG B 1 43 ? -10.211 11.031 17.719 1 97.81 43 ARG B O 1
ATOM 1628 N N . LYS B 1 44 ? -12.109 12 17.172 1 97.62 44 LYS B N 1
ATOM 1629 C CA . LYS B 1 44 ? -12.883 10.805 17.5 1 97.62 44 LYS B CA 1
ATOM 1630 C C . LYS B 1 44 ? -12.484 9.633 16.609 1 97.62 44 LYS B C 1
ATOM 1632 O O . LYS B 1 44 ? -12.352 8.5 17.078 1 97.62 44 LYS B O 1
ATOM 1637 N N . LEU B 1 45 ? -12.352 9.938 15.352 1 98.12 45 LEU B N 1
ATOM 1638 C CA . LEU B 1 45 ? -11.953 8.906 14.406 1 98.12 45 LEU B CA 1
ATOM 1639 C C . LEU B 1 45 ? -10.594 8.32 14.773 1 98.12 45 LEU B C 1
ATOM 1641 O O . LEU B 1 45 ? -10.375 7.117 14.633 1 98.12 45 LEU B O 1
ATOM 1645 N N . HIS B 1 46 ? -9.703 9.133 15.234 1 97.38 46 HIS B N 1
ATOM 1646 C CA . HIS B 1 46 ? -8.406 8.672 15.711 1 97.38 46 HIS B CA 1
ATOM 1647 C C . HIS B 1 46 ? -8.547 7.82 16.969 1 97.38 46 HIS B C 1
ATOM 1649 O O . HIS B 1 46 ? -8.016 6.711 17.031 1 97.38 46 HIS B O 1
ATOM 1655 N N . ASP B 1 47 ? -9.289 8.328 17.922 1 97.19 47 ASP B N 1
ATOM 1656 C CA . ASP B 1 47 ? -9.445 7.672 19.219 1 97.19 47 ASP B CA 1
ATOM 1657 C C . ASP B 1 47 ? -10.094 6.297 19.062 1 97.19 47 ASP B C 1
ATOM 1659 O O . ASP B 1 47 ? -9.781 5.371 19.812 1 97.19 47 ASP B O 1
ATOM 1663 N N . GLU B 1 48 ? -10.883 6.184 18.078 1 96.88 48 GLU B N 1
ATOM 1664 C CA . GLU B 1 48 ? -11.617 4.938 17.859 1 96.88 48 GLU B CA 1
ATOM 1665 C C . GLU B 1 48 ? -10.828 3.984 16.969 1 96.88 48 GLU B C 1
ATOM 1667 O O . GLU B 1 48 ? -11.297 2.883 16.672 1 96.88 48 GLU B O 1
ATOM 1672 N N . GLY B 1 49 ? -9.727 4.367 16.453 1 97.19 49 GLY B N 1
ATOM 1673 C CA . GLY B 1 49 ? -8.852 3.496 15.68 1 97.19 49 GLY B CA 1
ATOM 1674 C C . GLY B 1 49 ? -9.234 3.412 14.219 1 97.19 49 GLY B C 1
ATOM 1675 O O . GLY B 1 49 ? -8.789 2.508 13.508 1 97.19 49 GLY B O 1
ATOM 1676 N N . VAL B 1 50 ? -10.133 4.309 13.758 1 97.81 50 VAL B N 1
ATOM 1677 C CA . VAL B 1 50 ? -10.523 4.359 12.359 1 97.81 50 VAL B CA 1
ATOM 1678 C C . VAL B 1 50 ? -9.406 4.996 11.531 1 97.81 50 VAL B C 1
ATOM 1680 O O . VAL B 1 50 ? -9.023 4.48 10.477 1 97.81 50 VAL B O 1
ATOM 1683 N N . LEU B 1 51 ? -9 6.145 11.992 1 97.56 51 LEU B N 1
ATOM 1684 C CA . LEU B 1 51 ? -7.797 6.773 11.453 1 97.56 51 LEU B CA 1
ATOM 1685 C C . LEU B 1 51 ? -6.555 6.301 12.203 1 97.56 51 LEU B C 1
ATOM 1687 O O . LEU B 1 51 ? -6.402 6.574 13.398 1 97.56 51 LEU B O 1
ATOM 1691 N N . GLU B 1 52 ? -5.672 5.652 11.508 1 97.19 52 GLU B N 1
ATOM 1692 C CA . GLU B 1 52 ? -4.574 4.969 12.188 1 97.19 52 GLU B CA 1
ATOM 1693 C C . GLU B 1 52 ? -3.273 5.754 12.055 1 97.19 52 GLU B C 1
ATOM 1695 O O . GLU B 1 52 ? -2.293 5.457 12.742 1 97.19 52 GLU B O 1
ATOM 1700 N N . GLY B 1 53 ? -3.252 6.73 11.102 1 96.81 53 GLY B N 1
ATOM 1701 C CA . GLY B 1 53 ? -2.061 7.543 10.914 1 96.81 53 GLY B CA 1
ATOM 1702 C C . GLY B 1 53 ? -1.974 8.172 9.539 1 96.81 53 GLY B C 1
ATOM 1703 O O . GLY B 1 53 ? -2.928 8.109 8.766 1 96.81 53 GLY B O 1
ATOM 1704 N N . TYR B 1 54 ? -0.872 8.867 9.336 1 97.88 54 TYR B N 1
ATOM 1705 C CA . TYR B 1 54 ? -0.584 9.539 8.078 1 97.88 54 TYR B CA 1
ATOM 1706 C C . TYR B 1 54 ? 0.834 9.234 7.605 1 97.88 54 TYR B C 1
ATOM 1708 O O . TYR B 1 54 ? 1.767 9.195 8.414 1 97.88 54 TYR B O 1
ATOM 1716 N N . HIS B 1 55 ? 0.951 9.023 6.367 1 98 55 HIS B N 1
ATOM 1717 C CA . HIS B 1 55 ? 2.248 8.641 5.82 1 98 55 HIS B CA 1
ATOM 1718 C C . HIS B 1 55 ? 2.535 9.375 4.516 1 98 55 HIS B C 1
ATOM 1720 O O . HIS B 1 55 ? 1.617 9.648 3.738 1 98 55 HIS B O 1
ATOM 1726 N N . ALA B 1 56 ? 3.785 9.625 4.305 1 98.12 56 ALA B N 1
ATOM 1727 C CA . ALA B 1 56 ? 4.203 10.219 3.039 1 98.12 56 ALA B CA 1
ATOM 1728 C C . ALA B 1 56 ? 4.367 9.156 1.958 1 98.12 56 ALA B C 1
ATOM 1730 O O . ALA B 1 56 ? 4.855 8.062 2.23 1 98.12 56 ALA B O 1
ATOM 1731 N N . GLN B 1 57 ? 3.914 9.477 0.854 1 97.5 57 GLN B N 1
ATOM 1732 C CA . GLN B 1 57 ? 4.227 8.68 -0.332 1 97.5 57 GLN B CA 1
ATOM 1733 C C . GLN B 1 57 ? 5.535 9.133 -0.967 1 97.5 57 GLN B C 1
ATOM 1735 O O . GLN B 1 57 ? 5.668 10.289 -1.379 1 97.5 57 GLN B O 1
ATOM 1740 N N . VAL B 1 58 ? 6.488 8.211 -1.033 1 97.56 58 VAL B N 1
ATOM 1741 C CA . VAL B 1 58 ? 7.809 8.531 -1.568 1 97.56 58 VAL B CA 1
ATOM 1742 C C . VAL B 1 58 ? 8.031 7.781 -2.881 1 97.56 58 VAL B C 1
ATOM 1744 O O . VAL B 1 58 ? 7.672 6.605 -3 1 97.56 58 VAL B O 1
ATOM 1747 N N . ASN B 1 59 ? 8.625 8.445 -3.82 1 97 59 ASN B N 1
ATOM 1748 C CA . ASN B 1 59 ? 9.016 7.809 -5.074 1 97 59 ASN B CA 1
ATOM 1749 C C . ASN B 1 59 ? 10.07 6.727 -4.852 1 97 59 ASN B C 1
ATOM 1751 O O . ASN B 1 59 ? 11.18 7.02 -4.395 1 97 59 ASN B O 1
ATOM 1755 N N . PRO B 1 60 ? 9.758 5.508 -5.168 1 96.19 60 PRO B N 1
ATOM 1756 C CA . PRO B 1 60 ? 10.703 4.422 -4.887 1 96.19 60 PRO B CA 1
ATOM 1757 C C . PRO B 1 60 ? 12.047 4.609 -5.59 1 96.19 60 PRO B C 1
ATOM 1759 O O . PRO B 1 60 ? 13.086 4.215 -5.055 1 96.19 60 PRO B O 1
ATOM 1762 N N . LYS B 1 61 ? 12.031 5.188 -6.73 1 95 61 LYS B N 1
ATOM 1763 C CA . LYS B 1 61 ? 13.266 5.379 -7.484 1 95 61 LYS B CA 1
ATOM 1764 C C . LYS B 1 61 ? 14.242 6.273 -6.727 1 95 61 LYS B C 1
ATOM 1766 O O . LYS B 1 61 ? 15.453 6.09 -6.816 1 95 61 LYS B O 1
ATOM 1771 N N . ALA B 1 62 ? 13.727 7.18 -6.012 1 95.75 62 ALA B N 1
ATOM 1772 C CA . ALA B 1 62 ? 14.555 8.102 -5.242 1 95.75 62 ALA B CA 1
ATOM 1773 C C . ALA B 1 62 ? 15.289 7.379 -4.117 1 95.75 62 ALA B C 1
ATOM 1775 O O . ALA B 1 62 ? 16.297 7.875 -3.604 1 95.75 62 ALA B O 1
ATOM 1776 N N . LEU B 1 63 ? 14.812 6.234 -3.766 1 96.5 63 LEU B N 1
ATOM 1777 C CA . LEU B 1 63 ? 15.398 5.473 -2.67 1 96.5 63 LEU B CA 1
ATOM 1778 C C . LEU B 1 63 ? 16.25 4.316 -3.203 1 96.5 63 LEU B C 1
ATOM 1780 O O . LEU B 1 63 ? 16.594 3.4 -2.457 1 96.5 63 LEU B O 1
ATOM 1784 N N . GLY B 1 64 ? 16.469 4.375 -4.484 1 95.69 64 GLY B N 1
ATOM 1785 C CA . GLY B 1 64 ? 17.344 3.381 -5.094 1 95.69 64 GLY B CA 1
ATOM 1786 C C . GLY B 1 64 ? 16.625 2.084 -5.426 1 95.69 64 GLY B C 1
ATOM 1787 O O . GLY B 1 64 ? 17.266 1.073 -5.719 1 95.69 64 GLY B O 1
ATOM 1788 N N . ILE B 1 65 ? 15.344 2.066 -5.281 1 96.69 65 ILE B N 1
ATOM 1789 C CA . ILE B 1 65 ? 14.547 0.899 -5.645 1 96.69 65 ILE B CA 1
ATOM 1790 C C . ILE B 1 65 ? 14.312 0.882 -7.152 1 96.69 65 ILE B C 1
ATOM 1792 O O . ILE B 1 65 ? 13.594 1.732 -7.684 1 96.69 65 ILE B O 1
ATOM 1796 N N . ARG B 1 66 ? 14.805 -0.059 -7.785 1 96.5 66 ARG B N 1
ATOM 1797 C CA . ARG B 1 66 ? 14.734 -0.078 -9.242 1 96.5 66 ARG B CA 1
ATOM 1798 C C . ARG B 1 66 ? 13.969 -1.301 -9.742 1 96.5 66 ARG B C 1
ATOM 1800 O O . ARG B 1 66 ? 13.633 -1.388 -10.922 1 96.5 66 ARG B O 1
ATOM 1807 N N . LEU B 1 67 ? 13.82 -2.188 -8.859 1 97.88 67 LEU B N 1
ATOM 1808 C CA . LEU B 1 67 ? 13.164 -3.441 -9.211 1 97.88 67 LEU B CA 1
ATOM 1809 C C . LEU B 1 67 ? 12.25 -3.908 -8.086 1 97.88 67 LEU B C 1
ATOM 1811 O O . LEU B 1 67 ? 12.57 -3.742 -6.906 1 97.88 67 LEU B O 1
ATOM 1815 N N . GLN B 1 68 ? 11.148 -4.422 -8.453 1 98.44 68 GLN B N 1
ATOM 1816 C CA . GLN B 1 68 ? 10.234 -5.062 -7.508 1 98.44 68 GLN B CA 1
ATOM 1817 C C . GLN B 1 68 ? 9.875 -6.473 -7.961 1 98.44 68 GLN B C 1
ATOM 1819 O O . GLN B 1 68 ? 9.969 -6.793 -9.148 1 98.44 68 GLN B O 1
ATOM 1824 N N . ALA B 1 69 ? 9.516 -7.273 -7.047 1 98.69 69 ALA B N 1
ATOM 1825 C CA . ALA B 1 69 ? 9.18 -8.656 -7.367 1 98.69 69 ALA B CA 1
ATOM 1826 C C . ALA B 1 69 ? 8.172 -9.227 -6.375 1 98.69 69 ALA B C 1
ATOM 1828 O O . ALA B 1 69 ? 7.98 -8.672 -5.289 1 98.69 69 ALA B O 1
ATOM 1829 N N . MET B 1 70 ? 7.527 -10.211 -6.852 1 98.5 70 MET B N 1
ATOM 1830 C CA . MET B 1 70 ? 6.652 -11.008 -6 1 98.5 70 MET B CA 1
ATOM 1831 C C . MET B 1 70 ? 7.27 -12.375 -5.719 1 98.5 70 MET B C 1
ATOM 1833 O O . MET B 1 70 ? 7.637 -13.102 -6.645 1 98.5 70 MET B O 1
ATOM 1837 N N . ILE B 1 71 ? 7.445 -12.727 -4.477 1 98 71 ILE B N 1
ATOM 1838 C CA . ILE B 1 71 ? 7.941 -14.047 -4.086 1 98 71 ILE B CA 1
ATOM 1839 C C . ILE B 1 71 ? 6.801 -14.883 -3.514 1 98 71 ILE B C 1
ATOM 1841 O O . ILE B 1 71 ? 6.266 -14.562 -2.449 1 98 71 ILE B O 1
ATOM 1845 N N . ALA B 1 72 ? 6.418 -15.875 -4.234 1 97.56 72 ALA B N 1
ATOM 1846 C CA . ALA B 1 72 ? 5.434 -16.844 -3.752 1 97.56 72 ALA B CA 1
ATOM 1847 C C . ALA B 1 72 ? 6.098 -17.953 -2.949 1 97.56 72 ALA B C 1
ATOM 1849 O O . ALA B 1 72 ? 7.047 -18.578 -3.42 1 97.56 72 ALA B O 1
ATOM 1850 N N . VAL B 1 73 ? 5.535 -18.219 -1.744 1 96.75 73 VAL B N 1
ATOM 1851 C CA . VAL B 1 73 ? 6.172 -19.172 -0.846 1 96.75 73 VAL B CA 1
ATOM 1852 C C . VAL B 1 73 ? 5.164 -20.234 -0.425 1 96.75 73 VAL B C 1
ATOM 1854 O O . VAL B 1 73 ? 4.031 -19.922 -0.049 1 96.75 73 VAL B O 1
ATOM 1857 N N . ARG B 1 74 ? 5.527 -21.391 -0.568 1 95.25 74 ARG B N 1
ATOM 1858 C CA . ARG B 1 74 ? 4.82 -22.516 0.036 1 95.25 74 ARG B CA 1
ATOM 1859 C C . ARG B 1 74 ? 5.598 -23.078 1.219 1 95.25 74 ARG B C 1
ATOM 1861 O O . ARG B 1 74 ? 6.793 -23.359 1.104 1 95.25 74 ARG B O 1
ATOM 1868 N N . LEU B 1 75 ? 4.949 -23.266 2.336 1 93.19 75 LEU B N 1
ATOM 1869 C CA . LEU B 1 75 ? 5.605 -23.766 3.541 1 93.19 75 LEU B CA 1
ATOM 1870 C C . LEU B 1 75 ? 5.488 -25.281 3.641 1 93.19 75 LEU B C 1
ATOM 1872 O O . LEU B 1 75 ? 4.582 -25.875 3.059 1 93.19 75 LEU B O 1
ATOM 1876 N N . GLN B 1 76 ? 6.461 -26 4.273 1 84.62 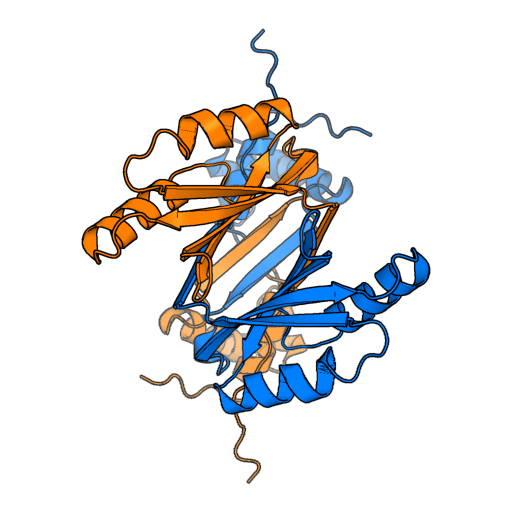76 GLN B N 1
ATOM 1877 C CA . GLN B 1 76 ? 6.461 -27.453 4.449 1 84.62 76 GLN B CA 1
ATOM 1878 C C . GLN B 1 76 ? 5.25 -27.906 5.262 1 84.62 76 GLN B C 1
ATOM 1880 O O . GLN B 1 76 ? 4.586 -28.875 4.898 1 84.62 76 GLN B O 1
ATOM 1885 N N . LYS B 1 77 ? 5.355 -27.484 6.551 1 71.88 77 LYS B N 1
ATOM 1886 C CA . LYS B 1 77 ? 4.301 -27.891 7.48 1 71.88 77 LYS B CA 1
ATOM 1887 C C . LYS B 1 77 ? 3.482 -26.672 7.93 1 71.88 77 LYS B C 1
ATOM 1889 O O . LYS B 1 77 ? 4.02 -25.578 8.078 1 71.88 77 LYS B O 1
ATOM 1894 N N . HIS B 1 78 ? 2.127 -26.922 7.82 1 63.91 78 HIS B N 1
ATOM 1895 C CA . HIS B 1 78 ? 1.216 -25.844 8.164 1 63.91 78 HIS B CA 1
ATOM 1896 C C . HIS B 1 78 ? 0.924 -25.812 9.656 1 63.91 78 HIS B C 1
ATOM 1898 O O . HIS B 1 78 ? -0.215 -26.031 10.078 1 63.91 78 HIS B O 1
ATOM 1904 N N . SER B 1 79 ? 2.051 -25.906 10.344 1 73.88 79 SER B N 1
ATOM 1905 C CA . SER B 1 79 ? 1.7 -25.656 11.734 1 73.88 79 SER B CA 1
ATOM 1906 C C . SER B 1 79 ? 1.574 -24.156 12.016 1 73.88 79 SER B C 1
ATOM 1908 O O . SER B 1 79 ? 2.27 -23.359 11.398 1 73.88 79 SER B O 1
ATOM 1910 N N . ARG B 1 80 ? 0.619 -23.812 12.734 1 76.81 80 ARG B N 1
ATOM 1911 C CA . ARG B 1 80 ? 0.305 -22.438 13.094 1 76.81 80 ARG B CA 1
ATOM 1912 C C . ARG B 1 80 ? 1.548 -21.703 13.594 1 76.81 80 ARG B C 1
ATOM 1914 O O . ARG B 1 80 ? 1.756 -20.531 13.266 1 76.81 80 ARG B O 1
ATOM 1921 N N . ASP B 1 81 ? 2.34 -22.422 14.344 1 81.31 81 ASP B N 1
ATOM 1922 C CA . ASP B 1 81 ? 3.527 -21.797 14.922 1 81.31 81 ASP B CA 1
ATOM 1923 C C . ASP B 1 81 ? 4.535 -21.422 13.836 1 81.31 81 ASP B C 1
ATOM 1925 O O . ASP B 1 81 ? 5.121 -20.344 13.875 1 81.31 81 ASP B O 1
ATOM 1929 N N . LEU B 1 82 ? 4.668 -22.281 12.906 1 82.12 82 LEU B N 1
ATOM 1930 C CA . LEU B 1 82 ? 5.637 -22.047 11.836 1 82.12 82 LEU B CA 1
ATOM 1931 C C . LEU B 1 82 ? 5.184 -20.906 10.938 1 82.12 82 LEU B C 1
ATOM 1933 O O . LEU B 1 82 ? 6 -20.094 10.492 1 82.12 82 LEU B O 1
ATOM 1937 N N . VAL B 1 83 ? 3.926 -20.828 10.75 1 86.69 83 VAL B N 1
ATOM 1938 C CA . VAL B 1 83 ? 3.346 -19.781 9.922 1 86.69 83 VAL B CA 1
ATOM 1939 C C . VAL B 1 83 ? 3.559 -18.422 10.586 1 86.69 83 VAL B C 1
ATOM 1941 O O . VAL B 1 83 ? 3.957 -17.453 9.93 1 86.69 83 VAL B O 1
ATOM 1944 N N . GLY B 1 84 ? 3.295 -18.359 11.82 1 88.62 84 GLY B N 1
ATOM 1945 C CA . GLY B 1 84 ? 3.492 -17.125 12.562 1 88.62 84 GLY B CA 1
ATOM 1946 C C . GLY B 1 84 ? 4.941 -16.672 12.602 1 88.62 84 GLY B C 1
ATOM 1947 O O . GLY B 1 84 ? 5.23 -15.484 12.453 1 88.62 84 GLY B O 1
ATOM 1948 N N . GLU B 1 85 ? 5.82 -17.594 12.773 1 88.56 85 GLU B N 1
ATOM 1949 C CA . GLU B 1 85 ? 7.25 -17.297 12.805 1 88.56 85 GLU B CA 1
ATOM 1950 C C . GLU B 1 85 ? 7.73 -16.766 11.453 1 88.56 85 GLU B C 1
ATOM 1952 O O . GLU B 1 85 ? 8.484 -15.789 11.398 1 88.56 85 GLU B O 1
ATOM 1957 N N . PHE B 1 86 ? 7.293 -17.469 10.469 1 92.62 86 PHE B N 1
ATOM 1958 C CA . PHE B 1 86 ? 7.688 -17.031 9.133 1 92.62 86 PHE B CA 1
ATOM 1959 C C . PHE B 1 86 ? 7.156 -15.641 8.828 1 92.62 86 PHE B C 1
ATOM 1961 O O . PHE B 1 86 ? 7.879 -14.805 8.281 1 92.62 86 PHE B O 1
ATOM 1968 N N . ARG B 1 87 ? 5.941 -15.406 9.188 1 92.94 87 ARG B N 1
ATOM 1969 C CA . ARG B 1 87 ? 5.328 -14.094 8.984 1 92.94 87 ARG B CA 1
ATOM 1970 C C . ARG B 1 87 ? 6.113 -13.008 9.703 1 92.94 87 ARG B C 1
ATOM 1972 O O . ARG B 1 87 ? 6.422 -11.969 9.109 1 92.94 87 ARG B O 1
ATOM 1979 N N . SER B 1 88 ? 6.441 -13.227 10.922 1 93.62 88 SER B N 1
ATOM 1980 C CA . SER B 1 88 ? 7.211 -12.258 11.695 1 93.62 88 SER B CA 1
ATOM 1981 C C . SER B 1 88 ? 8.578 -12.008 11.062 1 93.62 88 SER B C 1
ATOM 1983 O O . SER B 1 88 ? 9.039 -10.867 11.008 1 93.62 88 SER B O 1
ATOM 1985 N N . TYR B 1 89 ? 9.188 -13.086 10.648 1 94.88 89 TYR B N 1
ATOM 1986 C CA . TYR B 1 89 ? 10.5 -13 10.016 1 94.88 89 TYR B CA 1
ATOM 1987 C C . TYR B 1 89 ? 10.438 -12.148 8.75 1 94.88 89 TYR B C 1
ATOM 1989 O O . TYR B 1 89 ? 11.211 -11.195 8.602 1 94.88 89 TYR B O 1
ATOM 1997 N N . VAL B 1 90 ? 9.461 -12.438 7.859 1 95.44 90 VAL B N 1
ATOM 1998 C CA . VAL B 1 90 ? 9.344 -11.742 6.582 1 95.44 90 VAL B CA 1
ATOM 1999 C C . VAL B 1 90 ? 9.062 -10.258 6.824 1 95.44 90 VAL B C 1
ATOM 2001 O O . VAL B 1 90 ? 9.594 -9.398 6.117 1 95.44 90 VAL B O 1
ATOM 2004 N N . LEU B 1 91 ? 8.305 -9.969 7.836 1 94.5 91 LEU B N 1
ATOM 2005 C CA . LEU B 1 91 ? 7.949 -8.594 8.148 1 94.5 91 LEU B CA 1
ATOM 2006 C C . LEU B 1 91 ? 9.148 -7.828 8.695 1 94.5 91 LEU B C 1
ATOM 2008 O O . LEU B 1 91 ? 9.148 -6.594 8.719 1 94.5 91 LEU B O 1
ATOM 2012 N N . SER B 1 92 ? 10.18 -8.555 9.117 1 95.25 92 SER B N 1
ATOM 2013 C CA . SER B 1 92 ? 11.375 -7.922 9.664 1 95.25 92 SER B CA 1
ATOM 2014 C C . SER B 1 92 ? 12.352 -7.547 8.562 1 95.25 92 SER B C 1
ATOM 2016 O O . SER B 1 92 ? 13.305 -6.793 8.797 1 95.25 92 SER B O 1
ATOM 2018 N N . LEU B 1 93 ? 12.203 -8.086 7.387 1 96.44 93 LEU B N 1
ATOM 2019 C CA . LEU B 1 93 ? 13.094 -7.801 6.266 1 96.44 93 LEU B CA 1
ATOM 2020 C C . LEU B 1 93 ? 12.797 -6.43 5.672 1 96.44 93 LEU B C 1
ATOM 2022 O O . LEU B 1 93 ? 11.672 -6.152 5.258 1 96.44 93 LEU B O 1
ATOM 2026 N N . PRO B 1 94 ? 13.812 -5.551 5.5 1 95.62 94 PRO B N 1
ATOM 2027 C CA . PRO B 1 94 ? 13.578 -4.191 5.004 1 95.62 94 PRO B CA 1
ATOM 2028 C C . PRO B 1 94 ? 13.109 -4.172 3.549 1 95.62 94 PRO B C 1
ATOM 2030 O O . PRO B 1 94 ? 12.43 -3.23 3.127 1 95.62 94 PRO B O 1
ATOM 2033 N N . GLU B 1 95 ? 13.414 -5.199 2.824 1 97.56 95 GLU B N 1
ATOM 2034 C CA . GLU B 1 95 ? 13.07 -5.254 1.405 1 97.56 95 GLU B CA 1
ATOM 2035 C C . GLU B 1 95 ? 11.586 -5.539 1.204 1 97.56 95 GLU B C 1
ATOM 2037 O O . GLU B 1 95 ? 11.055 -5.359 0.105 1 97.56 95 GLU B O 1
ATOM 2042 N N . VAL B 1 96 ? 10.922 -6.066 2.252 1 98.12 96 VAL B N 1
ATOM 2043 C CA . VAL B 1 96 ? 9.539 -6.512 2.109 1 98.12 96 VAL B CA 1
ATOM 2044 C C . VAL B 1 96 ? 8.594 -5.312 2.213 1 98.12 96 VAL B C 1
ATOM 2046 O O . VAL B 1 96 ? 8.594 -4.598 3.217 1 98.12 96 VAL B O 1
ATOM 2049 N N . LEU B 1 97 ? 7.789 -5.176 1.18 1 97.56 97 LEU B N 1
ATOM 2050 C CA . LEU B 1 97 ? 6.84 -4.07 1.124 1 97.56 97 LEU B CA 1
ATOM 2051 C C . LEU B 1 97 ? 5.461 -4.508 1.61 1 97.56 97 LEU B C 1
ATOM 2053 O O . LEU B 1 97 ? 4.754 -3.74 2.266 1 97.56 97 LEU B O 1
ATOM 2057 N N . SER B 1 98 ? 5.105 -5.711 1.305 1 97.56 98 SER B N 1
ATOM 2058 C CA . SER B 1 98 ? 3.816 -6.27 1.703 1 97.56 98 SER B CA 1
ATOM 2059 C C . SER B 1 98 ? 3.869 -7.789 1.766 1 97.56 98 SER B C 1
ATOM 2061 O O . SER B 1 98 ? 4.648 -8.422 1.047 1 97.56 98 SER B O 1
ATOM 2063 N N . THR B 1 99 ? 3.07 -8.289 2.611 1 97.94 99 THR B N 1
ATOM 2064 C CA . THR B 1 99 ? 2.9 -9.734 2.73 1 97.94 99 THR B CA 1
ATOM 2065 C C . THR B 1 99 ? 1.425 -10.109 2.654 1 97.94 99 THR B C 1
ATOM 2067 O O . THR B 1 99 ? 0.58 -9.469 3.279 1 97.94 99 THR B O 1
ATOM 2070 N N . PHE B 1 100 ? 1.157 -11.094 1.886 1 98.12 100 PHE B N 1
ATOM 2071 C CA . PHE B 1 100 ? -0.184 -11.648 1.752 1 98.12 100 PHE B CA 1
ATOM 2072 C C . PHE B 1 100 ? -0.207 -13.117 2.166 1 98.12 100 PHE B C 1
ATOM 2074 O O . PHE B 1 100 ? 0.434 -13.961 1.529 1 98.12 100 PHE B O 1
ATOM 2081 N N . HIS B 1 101 ? -0.891 -13.43 3.271 1 97.12 101 HIS B N 1
ATOM 2082 C CA . HIS B 1 101 ? -1.172 -14.82 3.607 1 97.12 101 HIS B CA 1
ATOM 2083 C C . HIS B 1 101 ? -2.393 -15.336 2.852 1 97.12 101 HIS B C 1
ATOM 2085 O O . HIS B 1 101 ? -3.523 -14.938 3.15 1 97.12 101 HIS B O 1
ATOM 2091 N N . VAL B 1 102 ? -2.133 -16.234 1.931 1 97.06 102 VAL B N 1
ATOM 2092 C CA . VAL B 1 102 ? -3.188 -16.531 0.968 1 97.06 102 VAL B CA 1
ATOM 2093 C C . VAL B 1 102 ? -3.539 -18.016 1.027 1 97.06 102 VAL B C 1
ATOM 2095 O O . VAL B 1 102 ? -2.803 -18.812 1.618 1 97.06 102 VAL B O 1
ATOM 2098 N N . THR B 1 103 ? -4.727 -18.344 0.446 1 95.88 103 THR B N 1
ATOM 2099 C CA . THR B 1 103 ? -5.109 -19.719 0.187 1 95.88 103 THR B CA 1
ATOM 2100 C C . THR B 1 103 ? -4.668 -20.156 -1.207 1 95.88 103 THR B C 1
ATOM 2102 O O . THR B 1 103 ? -4.383 -19.312 -2.062 1 95.88 103 THR B O 1
ATOM 2105 N N . GLY B 1 104 ? -4.633 -21.453 -1.377 1 91.25 104 GLY B N 1
ATOM 2106 C CA . GLY B 1 104 ? -4.309 -21.953 -2.697 1 91.25 104 GLY B CA 1
ATOM 2107 C C . GLY B 1 104 ? -2.975 -22.688 -2.748 1 91.25 104 GLY B C 1
ATOM 2108 O O . GLY B 1 104 ? -2.611 -23.391 -1.807 1 91.25 104 GLY B O 1
ATOM 2109 N N . GLU B 1 105 ? -2.307 -22.422 -3.865 1 89.75 105 GLU B N 1
ATOM 2110 C CA . GLU B 1 105 ? -1.078 -23.156 -4.133 1 89.75 105 GLU B CA 1
ATOM 2111 C C . GLU B 1 105 ? 0.069 -22.656 -3.26 1 89.75 105 GLU B C 1
ATOM 2113 O O . GLU B 1 105 ? 0.964 -23.438 -2.902 1 89.75 105 GLU B O 1
ATOM 2118 N N . HIS B 1 106 ? -0.003 -21.469 -2.943 1 94.12 106 HIS B N 1
ATOM 2119 C CA . HIS B 1 106 ? 1.022 -20.875 -2.092 1 94.12 106 HIS B CA 1
ATOM 2120 C C . HIS B 1 106 ? 0.438 -20.422 -0.757 1 94.12 106 HIS B C 1
ATOM 2122 O O . HIS B 1 106 ? -0.773 -20.219 -0.642 1 94.12 106 HIS B O 1
ATOM 2128 N N . ASP B 1 107 ? 1.306 -20.297 0.181 1 95.06 107 ASP B N 1
ATOM 2129 C CA . ASP B 1 107 ? 0.884 -19.844 1.502 1 95.06 107 ASP B CA 1
ATOM 2130 C C . ASP B 1 107 ? 1.049 -18.328 1.638 1 95.06 107 ASP B C 1
ATOM 2132 O O . ASP B 1 107 ? 0.235 -17.656 2.285 1 95.06 107 ASP B O 1
ATOM 2136 N N . PHE B 1 108 ? 2.141 -17.859 0.962 1 97 108 PHE B N 1
ATOM 2137 C CA . PHE B 1 108 ? 2.426 -16.422 1.061 1 97 108 PHE B CA 1
ATOM 2138 C C . PHE B 1 108 ? 2.777 -15.852 -0.305 1 97 108 PHE B C 1
ATOM 2140 O O . PHE B 1 108 ? 3.471 -16.5 -1.097 1 97 108 PHE B O 1
ATOM 2147 N N . LEU B 1 109 ? 2.289 -14.688 -0.556 1 98.12 109 LEU B N 1
ATOM 2148 C CA . LEU B 1 109 ? 2.834 -13.789 -1.565 1 98.12 109 LEU B CA 1
ATOM 2149 C C . LEU B 1 109 ? 3.535 -12.602 -0.914 1 98.12 109 LEU B C 1
ATOM 2151 O O . LEU B 1 109 ? 2.943 -11.906 -0.086 1 98.12 109 LEU B O 1
ATOM 2155 N N . ILE B 1 110 ? 4.766 -12.406 -1.271 1 98.5 110 ILE B N 1
ATOM 2156 C CA . ILE B 1 110 ? 5.59 -11.391 -0.628 1 98.5 110 ILE B CA 1
ATOM 2157 C C . ILE B 1 110 ? 6.09 -10.398 -1.674 1 98.5 110 ILE B C 1
ATOM 2159 O O . ILE B 1 110 ? 6.852 -10.758 -2.572 1 98.5 110 ILE B O 1
ATOM 2163 N N . HIS B 1 111 ? 5.613 -9.172 -1.575 1 98.69 111 HIS B N 1
ATOM 2164 C CA . HIS B 1 111 ? 6.023 -8.078 -2.443 1 98.69 111 HIS B CA 1
ATOM 2165 C C . HIS B 1 111 ? 7.312 -7.426 -1.939 1 98.69 111 HIS B C 1
ATOM 2167 O O . HIS B 1 111 ? 7.348 -6.895 -0.829 1 98.69 111 HIS B O 1
ATOM 2173 N N . VAL B 1 112 ? 8.367 -7.414 -2.764 1 98.62 112 VAL B N 1
ATOM 2174 C CA . VAL B 1 112 ? 9.664 -6.934 -2.291 1 98.62 112 VAL B CA 1
ATOM 2175 C C . VAL B 1 112 ? 10.188 -5.852 -3.23 1 98.62 112 VAL B C 1
ATOM 2177 O O . VAL B 1 112 ? 9.844 -5.824 -4.414 1 98.62 112 VAL B O 1
ATOM 2180 N N . ALA B 1 113 ? 11.008 -4.996 -2.709 1 98.38 113 ALA B N 1
ATOM 2181 C CA . ALA B 1 113 ? 11.758 -3.975 -3.436 1 98.38 113 ALA B CA 1
ATOM 2182 C C . ALA B 1 113 ? 13.258 -4.234 -3.344 1 98.38 113 ALA B C 1
ATOM 2184 O O . ALA B 1 113 ? 13.789 -4.504 -2.26 1 98.38 113 ALA B O 1
ATOM 2185 N N . VAL B 1 114 ? 13.922 -4.137 -4.488 1 98.12 114 VAL B N 1
ATOM 2186 C CA . VAL B 1 114 ? 15.352 -4.418 -4.531 1 98.12 114 VAL B CA 1
ATOM 2187 C C . VAL B 1 114 ? 16.031 -3.461 -5.5 1 98.12 114 VAL B C 1
ATOM 2189 O O . VAL B 1 114 ? 15.375 -2.74 -6.246 1 98.12 114 VAL B O 1
ATOM 2192 N N . ARG B 1 115 ? 17.344 -3.451 -5.457 1 96.88 115 ARG B N 1
ATOM 2193 C CA . ARG B 1 115 ? 18.141 -2.572 -6.309 1 96.88 115 ARG B CA 1
ATOM 2194 C C . ARG B 1 115 ? 18.203 -3.098 -7.738 1 96.88 115 ARG B C 1
ATOM 2196 O O . ARG B 1 115 ? 18.172 -2.316 -8.695 1 96.88 115 ARG B O 1
ATOM 2203 N N . ASP B 1 116 ? 18.375 -4.391 -7.859 1 96.38 116 ASP B N 1
ATOM 2204 C CA . ASP B 1 116 ? 18.562 -5.035 -9.156 1 96.38 116 ASP B CA 1
ATOM 2205 C C . ASP B 1 116 ? 18.375 -6.547 -9.047 1 96.38 116 ASP B C 1
ATOM 2207 O O . ASP B 1 116 ? 17.984 -7.055 -7.996 1 96.38 116 ASP B O 1
ATOM 2211 N N . ALA B 1 117 ? 18.625 -7.203 -10.172 1 96.88 117 ALA B N 1
ATOM 2212 C CA . ALA B 1 117 ? 18.375 -8.641 -10.242 1 96.88 117 ALA B CA 1
ATOM 2213 C C . ALA B 1 117 ? 19.312 -9.398 -9.305 1 96.88 117 ALA B C 1
ATOM 2215 O O . ALA B 1 117 ? 18.922 -10.422 -8.734 1 96.88 117 ALA B O 1
ATOM 2216 N N . GLU B 1 118 ? 20.547 -8.93 -9.188 1 97.38 118 GLU B N 1
ATOM 2217 C CA . GLU B 1 118 ? 21.5 -9.57 -8.289 1 97.38 118 GLU B CA 1
ATOM 2218 C C . GLU B 1 118 ? 21.031 -9.492 -6.836 1 97.38 118 GLU B C 1
ATOM 2220 O O . GLU B 1 118 ? 21.094 -10.484 -6.102 1 97.38 118 GLU B O 1
ATOM 2225 N N . HIS B 1 119 ? 20.625 -8.273 -6.449 1 97.69 119 HIS B N 1
ATOM 2226 C CA . HIS B 1 119 ? 20.078 -8.094 -5.113 1 97.69 119 HIS B CA 1
ATOM 2227 C C . HIS B 1 119 ? 18.875 -9.008 -4.887 1 97.69 119 HIS B C 1
ATOM 2229 O O . HIS B 1 119 ? 18.734 -9.594 -3.812 1 97.69 119 HIS B O 1
ATOM 2235 N N . LEU B 1 120 ? 18.016 -9.219 -5.867 1 97.88 120 LEU B N 1
ATOM 2236 C CA . LEU B 1 120 ? 16.859 -10.094 -5.773 1 97.88 120 LEU B CA 1
ATOM 2237 C C . LEU B 1 120 ? 17.281 -11.539 -5.574 1 97.88 120 LEU B C 1
ATOM 2239 O O . LEU B 1 120 ? 16.734 -12.242 -4.715 1 97.88 120 LEU B O 1
ATOM 2243 N N . ARG B 1 121 ? 18.156 -11.906 -6.422 1 96.38 121 ARG B N 1
ATOM 2244 C CA . ARG B 1 121 ? 18.688 -13.266 -6.305 1 96.38 121 ARG B CA 1
ATOM 2245 C C . ARG B 1 121 ? 19.234 -13.523 -4.906 1 96.38 121 ARG B C 1
ATOM 2247 O O . ARG B 1 121 ? 18.906 -14.547 -4.289 1 96.38 121 ARG B O 1
ATOM 2254 N N . ASP B 1 122 ? 20.047 -12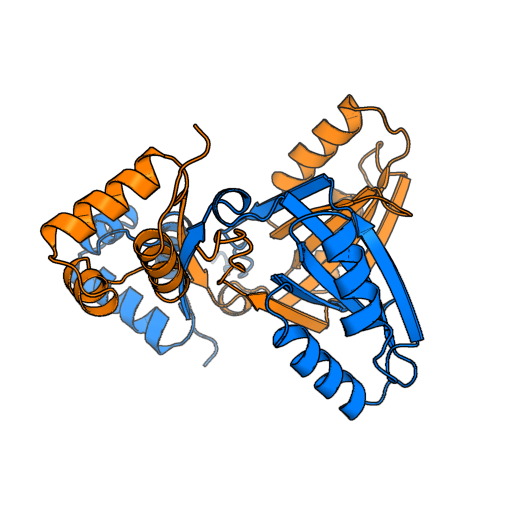.625 -4.434 1 96.88 122 ASP B N 1
ATOM 2255 C CA . ASP B 1 122 ? 20.641 -12.773 -3.107 1 96.88 122 ASP B CA 1
ATOM 2256 C C . ASP B 1 122 ? 19.562 -12.836 -2.025 1 96.88 122 ASP B C 1
ATOM 2258 O O . ASP B 1 122 ? 19.656 -13.648 -1.105 1 96.88 122 ASP B O 1
ATOM 2262 N N . LEU B 1 123 ? 18.609 -11.977 -2.127 1 96.94 123 LEU B N 1
ATOM 2263 C CA . LEU B 1 123 ? 17.5 -11.984 -1.181 1 96.94 123 LEU B CA 1
ATOM 2264 C C . LEU B 1 123 ? 16.781 -13.328 -1.195 1 96.94 123 LEU B C 1
ATOM 2266 O O . LEU B 1 123 ? 16.562 -13.93 -0.141 1 96.94 123 LEU B O 1
ATOM 2270 N N . ALA B 1 124 ? 16.375 -13.789 -2.359 1 95.69 124 ALA B N 1
ATOM 2271 C CA . ALA B 1 124 ? 15.648 -15.047 -2.506 1 95.69 124 ALA B CA 1
ATOM 2272 C C . ALA B 1 124 ? 16.453 -16.219 -1.941 1 95.69 124 ALA B C 1
ATOM 2274 O O . ALA B 1 124 ? 15.914 -17.062 -1.219 1 95.69 124 ALA B O 1
ATOM 2275 N N . LEU B 1 125 ? 17.703 -16.266 -2.217 1 92.75 125 LEU B N 1
ATOM 2276 C CA . LEU B 1 125 ? 18.547 -17.391 -1.845 1 92.75 125 LEU B CA 1
ATOM 2277 C C . LEU B 1 125 ? 18.938 -17.328 -0.372 1 92.75 125 LEU B C 1
ATOM 2279 O O . LEU B 1 125 ? 18.859 -18.312 0.35 1 92.75 125 LEU B O 1
ATOM 2283 N N . ASP B 1 126 ? 19.281 -16.156 0.073 1 94 126 ASP B N 1
ATOM 2284 C CA . ASP B 1 126 ? 19.875 -16.031 1.401 1 94 126 ASP B CA 1
ATOM 2285 C C . ASP B 1 126 ? 18.797 -15.875 2.471 1 94 126 ASP B C 1
ATOM 2287 O O . ASP B 1 126 ? 18.984 -16.281 3.617 1 94 126 ASP B O 1
ATOM 2291 N N . ARG B 1 127 ? 17.734 -15.281 2.082 1 93.94 127 ARG B N 1
ATOM 2292 C CA . ARG B 1 127 ? 16.766 -14.93 3.117 1 93.94 127 ARG B CA 1
ATOM 2293 C C . ARG B 1 127 ? 15.555 -15.867 3.082 1 93.94 127 ARG B C 1
ATOM 2295 O O . ARG B 1 127 ? 14.883 -16.062 4.098 1 93.94 127 ARG B O 1
ATOM 2302 N N . PHE B 1 128 ? 15.266 -16.5 1.968 1 93.31 128 PHE B N 1
ATOM 2303 C CA . PHE B 1 128 ? 14.055 -17.312 1.89 1 93.31 128 PHE B CA 1
ATOM 2304 C C . PHE B 1 128 ? 14.398 -18.797 1.776 1 93.31 128 PHE B C 1
ATOM 2306 O O . PHE B 1 128 ? 13.906 -19.609 2.553 1 93.31 128 PHE B O 1
ATOM 2313 N N . THR B 1 129 ? 15.266 -19.141 0.902 1 88.56 129 THR B N 1
ATOM 2314 C CA . THR B 1 129 ? 15.578 -20.531 0.657 1 88.56 129 THR B CA 1
ATOM 2315 C C . THR B 1 129 ? 16.281 -21.156 1.867 1 88.56 129 THR B C 1
ATOM 2317 O O . THR B 1 129 ? 16.219 -22.359 2.076 1 88.56 129 THR B O 1
ATOM 2320 N N . THR B 1 130 ? 16.891 -20.328 2.672 1 87.94 130 THR B N 1
ATOM 2321 C CA . THR B 1 130 ? 17.672 -20.828 3.807 1 87.94 130 THR B CA 1
ATOM 2322 C C . THR B 1 130 ? 16.75 -21.156 4.98 1 87.94 130 THR B C 1
ATOM 2324 O O . THR B 1 130 ? 17.172 -21.797 5.945 1 87.94 130 THR B O 1
ATOM 2327 N N . ARG B 1 131 ? 15.547 -20.75 4.867 1 89.06 131 ARG B N 1
ATOM 2328 C CA . ARG B 1 131 ? 14.586 -21.031 5.934 1 89.06 131 ARG B CA 1
ATOM 2329 C C . ARG B 1 131 ? 14.047 -22.453 5.836 1 89.06 131 ARG B C 1
ATOM 2331 O O . ARG B 1 131 ? 13.484 -22.844 4.809 1 89.06 131 ARG B O 1
ATOM 2338 N N . PRO B 1 132 ? 14.109 -23.188 6.918 1 85.12 132 PRO B N 1
ATOM 2339 C CA . PRO B 1 132 ? 13.711 -24.594 6.867 1 85.12 132 PRO B CA 1
ATOM 2340 C C . PRO B 1 132 ? 12.219 -24.781 6.617 1 85.12 132 PRO B C 1
ATOM 2342 O O . PRO B 1 132 ? 11.797 -25.812 6.082 1 85.12 132 PRO B O 1
ATOM 2345 N N . GLU B 1 133 ? 11.453 -23.75 6.977 1 88.62 133 GLU B N 1
ATOM 2346 C CA . GLU B 1 133 ? 10.008 -23.875 6.848 1 88.62 133 GLU B CA 1
ATOM 2347 C C . GLU B 1 133 ? 9.562 -23.703 5.398 1 88.62 133 GLU B C 1
ATOM 2349 O O . GLU B 1 133 ? 8.43 -24.016 5.047 1 88.62 133 GLU B O 1
ATOM 2354 N N . VAL B 1 134 ? 10.438 -23.219 4.574 1 91.38 134 VAL B N 1
ATOM 2355 C CA . VAL B 1 134 ? 10.078 -22.938 3.188 1 91.38 134 VAL B CA 1
ATOM 2356 C C . VAL B 1 134 ? 10.219 -24.203 2.346 1 91.38 134 VAL B C 1
ATOM 2358 O O . VAL B 1 134 ? 11.289 -24.812 2.309 1 91.38 134 VAL B O 1
ATOM 2361 N N . ASP B 1 135 ? 9.18 -24.547 1.77 1 92.69 135 ASP B N 1
ATOM 2362 C CA . ASP B 1 135 ? 9.172 -25.719 0.897 1 92.69 135 ASP B CA 1
ATOM 2363 C C . ASP B 1 135 ? 9.461 -25.328 -0.55 1 92.69 135 ASP B C 1
ATOM 2365 O O . ASP B 1 135 ? 10.344 -25.906 -1.191 1 92.69 135 ASP B O 1
ATOM 2369 N N . GLN B 1 136 ? 8.758 -24.375 -1.041 1 94 136 GLN B N 1
ATOM 2370 C CA . GLN B 1 136 ? 8.906 -23.906 -2.414 1 94 136 GLN B CA 1
ATOM 2371 C C . GLN B 1 136 ? 8.867 -22.391 -2.479 1 94 136 GLN B C 1
ATOM 2373 O O . GLN B 1 136 ? 8.172 -21.734 -1.688 1 94 136 GLN B O 1
ATOM 2378 N N . LEU B 1 137 ? 9.562 -21.938 -3.461 1 94.31 137 LEU B N 1
ATOM 2379 C CA . LEU B 1 137 ? 9.586 -20.5 -3.699 1 94.31 137 LEU B CA 1
ATOM 2380 C C . LEU B 1 137 ? 9.547 -20.188 -5.191 1 94.31 137 LEU B C 1
ATOM 2382 O O . LEU B 1 137 ? 10.188 -20.875 -5.988 1 94.31 137 LEU B O 1
ATOM 2386 N N . GLU B 1 138 ? 8.805 -19.281 -5.559 1 95.19 138 GLU B N 1
ATOM 2387 C CA . GLU B 1 138 ? 8.75 -18.781 -6.926 1 95.19 138 GLU B CA 1
ATOM 2388 C C . GLU B 1 138 ? 8.852 -17.25 -6.953 1 95.19 138 GLU B C 1
ATOM 2390 O O . GLU B 1 138 ? 8.086 -16.562 -6.277 1 95.19 138 GLU B O 1
ATOM 2395 N N . THR B 1 139 ? 9.812 -16.797 -7.754 1 96.75 139 THR B N 1
ATOM 2396 C CA . THR B 1 139 ? 10.023 -15.359 -7.852 1 96.75 139 THR B CA 1
ATOM 2397 C C . THR B 1 139 ? 9.555 -14.828 -9.203 1 96.75 139 THR B C 1
ATOM 2399 O O . THR B 1 139 ? 9.906 -15.375 -10.25 1 96.75 139 THR B O 1
ATOM 2402 N N . SER B 1 140 ? 8.75 -13.836 -9.18 1 97.5 140 SER B N 1
ATOM 2403 C CA . SER B 1 140 ? 8.273 -13.172 -10.391 1 97.5 140 SER B CA 1
ATOM 2404 C C . SER B 1 140 ? 8.609 -11.688 -10.375 1 97.5 140 SER B C 1
ATOM 2406 O O . SER B 1 140 ? 8.383 -11 -9.375 1 97.5 140 SER B O 1
ATOM 2408 N N . LEU B 1 141 ? 9.141 -11.234 -11.469 1 98.06 141 LEU B N 1
ATOM 2409 C CA . LEU B 1 141 ? 9.391 -9.797 -11.586 1 98.06 141 LEU B CA 1
ATOM 2410 C C . LEU B 1 141 ? 8.078 -9.031 -11.695 1 98.06 141 LEU B C 1
ATOM 2412 O O . LEU B 1 141 ? 7.117 -9.508 -12.297 1 98.06 141 LEU B O 1
ATOM 2416 N N . ILE B 1 142 ? 8.039 -7.906 -11.133 1 98.19 142 ILE B N 1
ATOM 2417 C CA . ILE B 1 142 ? 6.914 -6.988 -11.305 1 98.19 142 ILE B CA 1
ATOM 2418 C C . ILE B 1 142 ? 7.289 -5.891 -12.297 1 98.19 142 ILE B C 1
ATOM 2420 O O . ILE B 1 142 ? 8.141 -5.047 -12.008 1 98.19 142 ILE B O 1
ATOM 2424 N N . PHE B 1 143 ? 6.629 -5.863 -13.383 1 95.81 143 PHE B N 1
ATOM 2425 C CA . PHE B 1 143 ? 6.898 -4.859 -14.406 1 95.81 143 PHE B CA 1
ATOM 2426 C C . PHE B 1 143 ? 6.281 -3.521 -14.023 1 95.81 143 PHE B C 1
ATOM 2428 O O . PHE B 1 143 ? 6.855 -2.465 -14.297 1 95.81 143 PHE B O 1
ATOM 2435 N N . GLU B 1 144 ? 5.195 -3.6 -13.453 1 95.31 144 GLU B N 1
ATOM 2436 C CA . GLU B 1 144 ? 4.477 -2.402 -13.023 1 95.31 144 GLU B CA 1
ATOM 2437 C C . GLU B 1 144 ? 3.631 -2.682 -11.789 1 95.31 144 GLU B C 1
ATOM 2439 O O . GLU B 1 144 ? 2.967 -3.717 -11.703 1 95.31 144 GLU B O 1
ATOM 2444 N N . HIS B 1 145 ? 3.768 -1.869 -10.891 1 96.75 145 HIS B N 1
ATOM 2445 C CA . HIS B 1 145 ? 2.945 -1.892 -9.688 1 96.75 145 HIS B CA 1
ATOM 2446 C C . HIS B 1 145 ? 2.145 -0.603 -9.547 1 96.75 145 HIS B C 1
ATOM 2448 O O . HIS B 1 145 ? 2.689 0.493 -9.703 1 96.75 145 HIS B O 1
ATOM 2454 N N . ALA B 1 146 ? 0.856 -0.692 -9.328 1 95.38 146 ALA B N 1
ATOM 2455 C CA . ALA B 1 146 ? -0.007 0.447 -9.023 1 95.38 146 ALA B CA 1
ATOM 2456 C C . ALA B 1 146 ? -0.866 0.174 -7.793 1 95.38 146 ALA B C 1
ATOM 2458 O O . ALA B 1 146 ? -1.345 -0.946 -7.598 1 95.38 146 ALA B O 1
ATOM 2459 N N . ARG B 1 147 ? -0.992 1.172 -7.02 1 93.06 147 ARG B N 1
ATOM 2460 C CA . ARG B 1 147 ? -1.842 1.036 -5.844 1 93.06 147 ARG B CA 1
ATOM 2461 C C . ARG B 1 147 ? -2.711 2.273 -5.648 1 93.06 147 ARG B C 1
ATOM 2463 O O . ARG B 1 147 ? -2.375 3.357 -6.129 1 93.06 147 ARG B O 1
ATOM 2470 N N . THR B 1 148 ? -3.822 2.055 -4.938 1 91.5 148 THR B N 1
ATOM 2471 C CA . THR B 1 148 ? -4.656 3.178 -4.527 1 91.5 148 THR B CA 1
ATOM 2472 C C . THR B 1 148 ? -4.43 3.51 -3.053 1 91.5 148 THR B C 1
ATOM 2474 O O . THR B 1 148 ? -4.113 2.625 -2.254 1 91.5 148 THR B O 1
ATOM 2477 N N . TRP B 1 149 ? -4.605 4.777 -2.768 1 90.94 149 TRP B N 1
ATOM 2478 C CA . TRP B 1 149 ? -4.539 5.215 -1.378 1 90.94 149 TRP B CA 1
ATOM 2479 C C . TRP B 1 149 ? -5.938 5.379 -0.793 1 90.94 149 TRP B C 1
ATOM 2481 O O . TRP B 1 149 ? -6.102 5.5 0.423 1 90.94 149 TRP B O 1
ATOM 2491 N N . GLN B 1 150 ? -6.895 5.312 -1.685 1 93.62 150 GLN B N 1
ATOM 2492 C CA . GLN B 1 150 ? -8.289 5.426 -1.274 1 93.62 150 GLN B CA 1
ATOM 2493 C C . GLN B 1 150 ? -8.961 4.055 -1.218 1 93.62 150 GLN B C 1
ATOM 2495 O O . GLN B 1 150 ? -9.188 3.428 -2.254 1 93.62 150 GLN B O 1
ATOM 2500 N N . LEU B 1 151 ? -9.289 3.637 -0.043 1 97 151 LEU B N 1
ATOM 2501 C CA . LEU B 1 151 ? -10.023 2.389 0.116 1 97 151 LEU B CA 1
ATOM 2502 C C . LEU B 1 151 ? -11.484 2.564 -0.296 1 97 151 LEU B C 1
ATOM 2504 O O . LEU B 1 151 ? -12.062 3.635 -0.101 1 97 151 LEU B O 1
ATOM 2508 N N . PRO B 1 152 ? -12.047 1.513 -0.817 1 96.19 152 PRO B N 1
ATOM 2509 C CA . PRO B 1 152 ? -13.477 1.621 -1.12 1 96.19 152 PRO B CA 1
ATOM 2510 C C . PRO B 1 152 ? -14.344 1.666 0.136 1 96.19 152 PRO B C 1
ATOM 2512 O O . PRO B 1 152 ? -14.031 1.009 1.132 1 96.19 152 PRO B O 1
ATOM 2515 N N . ASN B 1 153 ? -15.344 2.494 0.106 1 96 153 ASN B N 1
ATOM 2516 C CA . ASN B 1 153 ? -16.359 2.463 1.154 1 96 153 ASN B CA 1
ATOM 2517 C C . ASN B 1 153 ? -17.438 1.425 0.859 1 96 153 ASN B C 1
ATOM 2519 O O . ASN B 1 153 ? -18.281 1.634 -0.013 1 96 153 ASN B O 1
ATOM 2523 N N . LEU B 1 154 ? -17.484 0.343 1.656 1 95.69 154 LEU B N 1
ATOM 2524 C CA . LEU B 1 154 ? -18.375 -0.773 1.363 1 95.69 154 LEU B CA 1
ATOM 2525 C C . LEU B 1 154 ? -19.453 -0.902 2.432 1 95.69 154 LEU B C 1
ATOM 2527 O O . LEU B 1 154 ? -20.078 -1.954 2.561 1 95.69 154 LEU B O 1
ATOM 2531 N N . VAL B 1 155 ? -19.531 0.127 3.221 1 91.94 155 VAL B N 1
ATOM 2532 C CA . VAL B 1 155 ? -20.562 0.111 4.25 1 91.94 155 VAL B CA 1
ATOM 2533 C C . VAL B 1 155 ? -21.938 0.243 3.602 1 91.94 155 VAL B C 1
ATOM 2535 O O . VAL B 1 155 ? -22.156 1.113 2.754 1 91.94 155 VAL B O 1
ATOM 2538 N N . GLU B 1 156 ? -22.766 -0.762 3.797 1 78.5 156 GLU B N 1
ATOM 2539 C CA . GLU B 1 156 ? -24.125 -0.709 3.287 1 78.5 156 GLU B CA 1
ATOM 2540 C C . GLU B 1 156 ? -24.938 0.386 3.98 1 78.5 156 GLU B C 1
ATOM 2542 O O . GLU B 1 156 ? -24.953 0.472 5.211 1 78.5 156 GLU B O 1
ATOM 2547 N N . ARG B 1 157 ? -25.125 1.488 3.404 1 66.75 157 ARG B N 1
ATOM 2548 C CA . ARG B 1 157 ? -25.969 2.52 4.012 1 66.75 157 ARG B CA 1
ATOM 2549 C C . ARG B 1 157 ? -27.453 2.189 3.848 1 66.75 157 ARG B C 1
ATOM 2551 O O . ARG B 1 157 ? -27.844 1.585 2.85 1 66.75 157 ARG B O 1
ATOM 2558 N N . ASP B 1 158 ? -28.125 1.82 4.98 1 50.75 158 ASP B N 1
ATOM 2559 C CA . ASP B 1 158 ? -29.578 1.715 4.98 1 50.75 158 ASP B CA 1
ATOM 2560 C C . ASP B 1 158 ? -30.203 2.848 4.176 1 50.75 158 ASP B C 1
ATOM 2562 O O . ASP B 1 158 ? -30 4.023 4.484 1 50.75 158 ASP B O 1
ATOM 2566 N N . ASP B 1 159 ? -30.109 2.996 2.984 1 43.31 159 ASP B N 1
ATOM 2567 C CA . ASP B 1 159 ? -31.125 3.873 2.4 1 43.31 159 ASP B CA 1
ATOM 2568 C C . ASP B 1 159 ? -32.438 3.779 3.166 1 43.31 159 ASP B C 1
ATOM 2570 O O . ASP B 1 159 ? -33.094 2.725 3.189 1 43.31 159 ASP B O 1
ATOM 2574 N N . GLU B 1 160 ? -32.688 4.324 4.398 1 29.83 160 GLU B N 1
ATOM 2575 C CA . GLU B 1 160 ? -34.062 4.742 4.617 1 29.83 160 GLU B CA 1
ATOM 2576 C C . GLU B 1 160 ? -34.5 5.754 3.566 1 29.83 160 GLU B C 1
ATOM 2578 O O . GLU B 1 160 ? -33.719 6.57 3.105 1 29.83 160 GLU B O 1
#